Protein AF-W6MJ51-F1 (afdb_monomer_lite)

pLDDT: mean 81.63, std 18.15, range [32.56, 96.81]

Sequence (190 aa):
MSEIKSVLQKWSPERLALFLTLRGVEVPVGITRDALIDLAIEKRDVPIIYVKASKTLFRELTHEQLVLYLEARGYVVLFKGKLVPGFPDAHIDFQEAELLKGAIKDFEKNYSSDSEEINFQLQKILTRKYVLRSKSKDFVQNLTLGAYGTKNIELLLAKFGVDYQPISSQEDLWKVARDSINFFGTGEVY

Structure (mmCIF, N/CA/C/O backbone):
data_AF-W6MJ51-F1
#
_entry.id   AF-W6MJ51-F1
#
loop_
_atom_site.group_PDB
_atom_site.id
_atom_site.type_symbol
_atom_site.label_atom_id
_atom_site.label_alt_id
_atom_site.label_comp_id
_atom_site.label_asym_id
_atom_site.label_entity_id
_atom_site.label_seq_id
_atom_site.pdbx_PDB_ins_code
_atom_site.Cartn_x
_atom_site.Cartn_y
_atom_site.Cartn_z
_atom_site.occupancy
_atom_site.B_iso_or_equiv
_atom_site.auth_seq_id
_atom_site.auth_comp_id
_atom_site.auth_asym_id
_atom_site.auth_atom_id
_atom_site.pdbx_PDB_model_num
ATOM 1 N N . MET A 1 1 ? 4.325 -5.729 24.384 1.00 56.62 1 MET A N 1
ATOM 2 C CA . MET A 1 1 ? 3.720 -4.925 23.297 1.00 56.62 1 MET A CA 1
ATOM 3 C C . MET A 1 1 ? 3.359 -5.893 22.179 1.00 56.62 1 MET A C 1
ATOM 5 O O . MET A 1 1 ? 4.181 -6.758 21.915 1.00 56.62 1 MET A O 1
ATOM 9 N N . SER A 1 2 ? 2.148 -5.853 21.610 1.00 82.62 2 SER A N 1
ATOM 10 C CA . SER A 1 2 ? 1.774 -6.811 20.554 1.00 82.62 2 SER A CA 1
ATOM 11 C C . SER A 1 2 ? 2.605 -6.577 19.288 1.00 82.62 2 SER A C 1
ATOM 13 O O . SER A 1 2 ? 2.962 -5.437 18.984 1.00 82.62 2 SER A O 1
ATOM 15 N N . GLU A 1 3 ? 2.907 -7.644 18.548 1.00 85.94 3 GLU A N 1
ATOM 16 C CA . GLU A 1 3 ? 3.690 -7.578 17.306 1.00 85.94 3 GLU A CA 1
ATOM 17 C C . GLU A 1 3 ? 3.070 -6.596 16.296 1.00 85.94 3 GLU A C 1
ATOM 19 O O . GLU A 1 3 ? 3.765 -5.749 15.742 1.00 85.94 3 GLU A O 1
ATOM 24 N N . ILE A 1 4 ? 1.741 -6.588 16.182 1.00 91.50 4 ILE A N 1
ATOM 25 C CA . ILE A 1 4 ? 0.986 -5.638 15.352 1.00 91.50 4 ILE A CA 1
ATOM 26 C C . ILE A 1 4 ? 1.242 -4.184 15.762 1.00 91.50 4 ILE A C 1
ATOM 28 O O . ILE A 1 4 ? 1.541 -3.343 14.914 1.00 91.50 4 ILE A O 1
ATOM 32 N N . LYS A 1 5 ? 1.171 -3.873 17.066 1.00 91.19 5 LYS A N 1
ATOM 33 C CA . LYS A 1 5 ? 1.432 -2.509 17.550 1.00 91.19 5 LYS A CA 1
ATOM 34 C C . LYS A 1 5 ? 2.860 -2.081 17.211 1.00 91.19 5 LYS A C 1
ATOM 36 O O . LYS A 1 5 ? 3.065 -0.931 16.844 1.00 91.19 5 LYS A O 1
ATOM 41 N N . SER A 1 6 ? 3.822 -3.006 17.240 1.00 89.19 6 SER A N 1
ATOM 42 C CA . SER A 1 6 ? 5.216 -2.727 16.869 1.00 89.19 6 SER A CA 1
ATOM 43 C C . SER A 1 6 ? 5.427 -2.439 15.373 1.00 89.19 6 SER A C 1
ATOM 45 O O . SER A 1 6 ? 6.376 -1.736 15.022 1.00 89.19 6 SER A O 1
ATOM 47 N N . VAL A 1 7 ? 4.580 -2.980 14.489 1.00 90.38 7 VAL A N 1
ATOM 48 C CA . VAL A 1 7 ? 4.598 -2.690 13.044 1.00 90.38 7 VAL A CA 1
ATOM 49 C C . VAL A 1 7 ? 4.005 -1.306 12.806 1.00 90.38 7 VAL A C 1
ATOM 51 O O . VAL A 1 7 ? 4.665 -0.438 12.239 1.00 90.38 7 VAL A O 1
ATOM 54 N N . LEU A 1 8 ? 2.804 -1.064 13.335 1.00 93.69 8 LEU A N 1
ATOM 55 C CA . LEU A 1 8 ? 2.079 0.197 13.160 1.00 93.69 8 LEU A CA 1
ATOM 56 C C . LEU A 1 8 ? 2.797 1.393 13.795 1.00 93.69 8 LEU A C 1
ATOM 58 O O . LEU A 1 8 ? 2.756 2.498 13.264 1.00 93.69 8 LEU A O 1
ATOM 62 N N . GLN A 1 9 ? 3.524 1.174 14.893 1.00 93.12 9 GLN A N 1
ATOM 63 C CA . GLN A 1 9 ? 4.381 2.191 15.502 1.00 93.12 9 GLN A CA 1
ATOM 64 C C . GLN A 1 9 ? 5.529 2.658 14.611 1.00 93.12 9 GLN A C 1
ATOM 66 O O . GLN A 1 9 ? 6.095 3.707 14.906 1.00 93.12 9 GLN A O 1
ATOM 71 N N . LYS A 1 10 ? 5.873 1.938 13.544 1.00 92.25 10 LYS A N 1
ATOM 72 C CA . LYS A 1 10 ? 6.882 2.394 12.584 1.00 92.25 10 LYS A CA 1
ATOM 73 C C . LYS A 1 10 ? 6.272 3.181 11.426 1.00 92.25 10 LYS A C 1
ATOM 75 O O . LYS A 1 10 ? 7.006 3.859 10.725 1.00 92.25 10 LYS A O 1
ATOM 80 N N . TRP A 1 11 ? 4.958 3.099 11.217 1.00 94.81 11 TRP A N 1
ATOM 81 C CA . TRP A 1 11 ? 4.309 3.744 10.080 1.00 94.81 11 TRP A CA 1
ATOM 82 C C . TRP A 1 11 ? 4.105 5.243 10.301 1.00 94.81 11 TRP A C 1
ATOM 84 O O . TRP A 1 11 ? 3.925 5.707 11.438 1.00 94.81 11 TRP A O 1
ATOM 94 N N . SER A 1 12 ? 4.072 5.997 9.202 1.00 94.12 12 SER A N 1
ATOM 95 C CA . SER A 1 12 ? 3.654 7.396 9.238 1.00 94.12 12 SER A CA 1
ATOM 96 C C . SER A 1 12 ? 2.141 7.540 9.466 1.00 94.12 12 SER A C 1
ATOM 98 O O . SER A 1 12 ? 1.366 6.629 9.142 1.00 94.12 12 SER A O 1
ATOM 100 N N . PRO A 1 13 ? 1.687 8.689 10.001 1.00 94.00 13 PRO A N 1
ATOM 101 C CA . PRO A 1 13 ? 0.264 9.001 10.118 1.00 94.00 13 PRO A CA 1
ATOM 102 C C . PRO A 1 13 ? -0.490 8.909 8.786 1.00 94.00 13 PRO A C 1
ATOM 104 O O . PRO A 1 13 ? -1.610 8.407 8.755 1.00 94.00 13 PRO A O 1
ATOM 107 N N . GLU A 1 14 ? 0.126 9.332 7.681 1.00 93.06 14 GLU A N 1
ATOM 108 C CA . GLU A 1 14 ? -0.473 9.295 6.342 1.00 93.06 14 GLU A CA 1
ATOM 109 C C . GLU A 1 14 ? -0.742 7.854 5.904 1.00 93.06 14 GLU A C 1
ATOM 111 O O . GLU A 1 14 ? -1.814 7.548 5.376 1.00 93.06 14 GLU A O 1
ATOM 116 N N . ARG A 1 15 ? 0.194 6.939 6.188 1.00 95.31 15 ARG A N 1
ATOM 117 C CA . ARG A 1 15 ? 0.029 5.525 5.851 1.00 95.31 15 ARG A CA 1
ATOM 118 C C . ARG A 1 15 ? -1.048 4.852 6.695 1.00 95.31 15 ARG A C 1
ATOM 120 O O . ARG A 1 15 ? -1.833 4.065 6.164 1.00 95.31 15 ARG A O 1
ATOM 127 N N . LEU A 1 16 ? -1.112 5.180 7.988 1.00 96.00 16 LEU A N 1
ATOM 128 C CA . LEU A 1 16 ? -2.184 4.731 8.885 1.00 96.00 16 LEU A CA 1
ATOM 129 C C . LEU A 1 16 ? -3.550 5.245 8.409 1.00 96.00 16 LEU A C 1
ATOM 131 O O . LEU A 1 16 ? -4.515 4.485 8.352 1.00 96.00 16 LEU A O 1
ATOM 135 N N . ALA A 1 17 ? -3.627 6.513 8.004 1.00 94.31 17 ALA A N 1
ATOM 136 C CA . ALA A 1 17 ? -4.855 7.098 7.487 1.00 94.31 17 ALA A CA 1
ATOM 137 C C . ALA A 1 17 ? -5.300 6.433 6.177 1.00 94.31 17 ALA A C 1
ATOM 139 O O . ALA A 1 17 ? -6.482 6.124 6.017 1.00 94.31 17 ALA A O 1
ATOM 140 N N . LEU A 1 18 ? -4.366 6.143 5.265 1.00 94.50 18 LEU A N 1
ATOM 141 C CA . LEU A 1 18 ? -4.659 5.406 4.035 1.00 94.50 18 LEU A CA 1
ATOM 142 C C . LEU A 1 18 ? -5.183 3.993 4.332 1.00 94.50 18 LEU A C 1
ATOM 144 O O . LEU A 1 18 ? -6.177 3.574 3.741 1.00 94.50 18 LEU A O 1
ATOM 148 N N . PHE A 1 19 ? -4.546 3.277 5.262 1.00 96.00 19 PHE A N 1
ATOM 149 C CA . PHE A 1 19 ? -4.968 1.941 5.691 1.00 96.00 19 PHE A CA 1
ATOM 150 C C . PHE A 1 19 ? -6.422 1.917 6.183 1.00 96.00 19 PHE A C 1
ATOM 152 O O . PHE A 1 19 ? -7.186 1.028 5.802 1.00 96.00 19 PHE A O 1
ATOM 159 N N . LEU A 1 20 ? -6.797 2.907 6.999 1.00 95.62 20 LEU A N 1
ATOM 160 C CA . LEU A 1 20 ? -8.150 3.088 7.527 1.00 95.62 20 LEU A CA 1
ATOM 161 C C . LEU A 1 20 ? -9.139 3.490 6.426 1.00 95.62 20 LEU A C 1
ATOM 163 O O . LEU A 1 20 ? -10.205 2.888 6.297 1.00 95.62 20 LEU A O 1
ATOM 167 N N . THR A 1 21 ? -8.751 4.437 5.570 1.00 94.06 21 THR A N 1
ATOM 168 C CA . THR A 1 21 ? -9.590 4.931 4.469 1.00 94.06 21 THR A CA 1
ATOM 169 C C . THR A 1 21 ? -9.959 3.813 3.493 1.00 94.06 21 THR A C 1
ATOM 171 O O . THR A 1 21 ? -11.117 3.690 3.101 1.00 94.06 21 THR A O 1
ATOM 174 N N . LEU A 1 22 ? -9.006 2.946 3.132 1.00 95.00 22 LEU A N 1
ATOM 175 C CA . LEU A 1 22 ? -9.254 1.798 2.246 1.00 95.00 22 LEU A CA 1
ATOM 176 C C . LEU A 1 22 ? -10.169 0.730 2.867 1.00 95.00 22 LEU A C 1
ATOM 178 O O . LEU A 1 22 ? -10.711 -0.110 2.152 1.00 95.00 22 LEU A O 1
ATOM 182 N N . ARG A 1 23 ? -10.358 0.773 4.187 1.00 94.81 23 ARG A N 1
ATOM 183 C CA . ARG A 1 23 ? -11.296 -0.067 4.943 1.00 94.81 23 ARG A CA 1
ATOM 184 C C . ARG A 1 23 ? -12.614 0.652 5.243 1.00 94.81 23 ARG A C 1
ATOM 186 O O . ARG A 1 23 ? -13.412 0.164 6.035 1.00 94.81 23 ARG A O 1
ATOM 193 N N . GLY A 1 24 ? -12.847 1.812 4.623 1.00 93.62 24 GLY A N 1
ATOM 194 C CA . GLY A 1 24 ? -14.065 2.602 4.802 1.00 93.62 24 GLY A CA 1
ATOM 195 C C . GLY A 1 24 ? -14.170 3.284 6.166 1.00 93.62 24 GLY A C 1
ATOM 196 O O . GLY A 1 24 ? -15.268 3.634 6.586 1.00 93.62 24 GLY A O 1
ATOM 197 N N . VAL A 1 25 ? -13.051 3.452 6.874 1.00 93.31 25 VAL A N 1
ATOM 198 C CA . VAL A 1 25 ? -13.013 4.110 8.181 1.00 93.31 25 VAL A CA 1
ATOM 199 C C . VAL A 1 25 ? -12.626 5.568 7.983 1.00 93.31 25 VAL A C 1
ATOM 201 O O . VAL A 1 25 ? -11.524 5.873 7.523 1.00 93.31 25 VAL A O 1
ATOM 204 N N . GLU A 1 26 ? -13.532 6.474 8.340 1.00 89.06 26 GLU A N 1
ATOM 205 C CA . GLU A 1 26 ? -13.245 7.905 8.349 1.00 89.06 26 GLU A CA 1
ATOM 206 C C . GLU A 1 26 ? -12.270 8.243 9.478 1.00 89.06 26 GLU A C 1
ATOM 208 O O . GLU A 1 26 ? -12.447 7.838 10.628 1.00 89.06 26 GLU A O 1
ATOM 213 N N . VAL A 1 27 ? -11.223 8.994 9.141 1.00 89.31 27 VAL A N 1
ATOM 214 C CA . VAL A 1 27 ? -10.187 9.409 10.086 1.00 89.31 27 VAL A CA 1
ATOM 215 C C . VAL A 1 27 ? -10.521 10.812 10.600 1.00 89.31 27 VAL A C 1
ATOM 217 O O . VAL A 1 27 ? -10.521 11.752 9.800 1.00 89.31 27 VAL A O 1
ATOM 220 N N . PRO A 1 28 ? -10.792 10.996 11.907 1.00 88.19 28 PRO A N 1
ATOM 221 C CA . PRO A 1 28 ? -11.109 12.310 12.456 1.00 88.19 28 PRO A CA 1
ATOM 222 C C . PRO A 1 28 ? -9.964 13.309 12.264 1.00 88.19 28 PRO A C 1
ATOM 224 O O . PRO A 1 28 ? -8.793 12.987 12.471 1.00 88.19 28 PRO A O 1
ATOM 227 N N . VAL A 1 29 ? -10.298 14.554 11.923 1.00 85.31 29 VAL A N 1
ATOM 228 C CA . VAL A 1 29 ? -9.307 15.633 11.809 1.00 85.31 29 VAL A CA 1
ATOM 229 C C . VAL A 1 29 ? -8.685 15.906 13.182 1.00 85.31 29 VAL A C 1
ATOM 231 O O . VAL A 1 29 ? -9.398 16.074 14.167 1.00 85.31 29 VAL A O 1
ATOM 234 N N . GLY A 1 30 ? -7.353 15.966 13.250 1.00 87.06 30 GLY A N 1
ATOM 235 C CA . GLY A 1 30 ? -6.624 16.248 14.494 1.00 87.06 30 GLY A CA 1
ATOM 236 C C . GLY A 1 30 ? -6.483 15.057 15.449 1.00 87.06 30 GLY A C 1
ATOM 237 O O . GLY A 1 30 ? -6.037 15.246 16.580 1.00 87.06 30 GLY A O 1
ATOM 238 N N . ILE A 1 31 ? -6.837 13.841 15.017 1.00 92.12 31 ILE A N 1
ATOM 239 C CA . ILE A 1 31 ? -6.583 12.616 15.783 1.00 92.12 31 ILE A CA 1
ATOM 240 C C . ILE A 1 31 ? -5.087 12.458 16.093 1.00 92.12 31 ILE A C 1
ATOM 242 O O . ILE A 1 31 ? -4.220 12.735 15.260 1.00 92.12 31 ILE A O 1
ATOM 246 N N . THR A 1 32 ? -4.771 12.009 17.308 1.00 94.00 32 THR A N 1
ATOM 247 C CA . THR A 1 32 ? -3.382 11.759 17.700 1.00 94.00 32 THR A CA 1
ATOM 248 C C . THR A 1 32 ? -2.840 10.514 17.005 1.00 94.00 32 THR A C 1
ATOM 250 O O . THR A 1 32 ? -3.577 9.595 16.645 1.00 94.00 32 THR A O 1
ATOM 253 N N . ARG A 1 33 ? -1.517 10.447 16.854 1.00 93.12 33 ARG A N 1
ATOM 254 C CA . ARG A 1 33 ? -0.862 9.288 16.245 1.00 93.12 33 ARG A CA 1
ATOM 255 C C . ARG A 1 33 ? -1.135 7.983 16.999 1.00 93.12 33 ARG A C 1
ATOM 257 O O . ARG A 1 33 ? -1.366 6.958 16.368 1.00 93.12 33 ARG A O 1
ATOM 264 N N . ASP A 1 34 ? -1.131 8.012 18.328 1.00 94.19 34 ASP A N 1
ATOM 265 C CA . ASP A 1 34 ? -1.414 6.811 19.121 1.00 94.19 34 ASP A CA 1
ATOM 266 C C . ASP A 1 34 ? -2.866 6.350 18.948 1.00 94.19 34 ASP A C 1
ATOM 268 O O . ASP A 1 34 ? -3.109 5.156 18.790 1.00 94.19 34 ASP A O 1
ATOM 272 N N . ALA A 1 35 ? -3.815 7.289 18.854 1.00 94.62 35 ALA A N 1
ATOM 273 C CA . ALA A 1 35 ? -5.207 6.967 18.557 1.00 94.62 35 ALA A CA 1
ATOM 274 C C . ALA A 1 35 ? -5.389 6.407 17.132 1.00 94.62 35 ALA A C 1
ATOM 276 O O . ALA A 1 35 ? -6.196 5.502 16.942 1.00 94.62 35 ALA A O 1
ATOM 277 N N . LEU A 1 36 ? -4.611 6.872 16.141 1.00 95.88 36 LEU A N 1
ATOM 278 C CA . LEU A 1 36 ? -4.577 6.258 14.803 1.00 95.88 36 LEU A CA 1
ATOM 279 C C . LEU A 1 36 ? -4.107 4.804 14.851 1.00 95.88 36 LEU A C 1
ATOM 281 O O . LEU A 1 36 ? -4.676 3.955 14.169 1.00 95.88 36 LEU A O 1
ATOM 285 N N . ILE A 1 37 ? -3.069 4.518 15.639 1.00 96.06 37 ILE A N 1
ATOM 286 C CA . ILE A 1 37 ? -2.543 3.158 15.793 1.00 96.06 37 ILE A CA 1
ATOM 287 C C . ILE A 1 37 ? -3.587 2.262 16.450 1.00 96.06 37 ILE A C 1
ATOM 289 O O . ILE A 1 37 ? -3.852 1.176 15.942 1.00 96.06 37 ILE A O 1
ATOM 293 N N . ASP A 1 38 ? -4.187 2.704 17.553 1.00 95.69 38 ASP A N 1
ATOM 294 C CA . ASP A 1 38 ? -5.178 1.901 18.267 1.00 95.69 38 ASP A CA 1
ATOM 295 C C . ASP A 1 38 ? -6.426 1.655 17.393 1.00 95.69 38 ASP A C 1
ATOM 297 O O . ASP A 1 38 ? -6.916 0.526 17.332 1.00 95.69 38 ASP A O 1
ATOM 301 N N . LEU A 1 39 ? -6.857 2.650 16.608 1.00 95.81 39 LEU A N 1
ATOM 302 C CA . LEU A 1 39 ? -7.931 2.487 15.623 1.00 95.81 39 LEU A CA 1
ATOM 303 C C . LEU A 1 39 ? -7.544 1.524 14.487 1.00 95.81 39 LEU A C 1
ATOM 305 O O . LEU A 1 39 ? -8.350 0.689 14.082 1.00 95.81 39 LEU A O 1
ATOM 309 N N . ALA A 1 40 ? -6.310 1.587 13.980 1.00 95.88 40 ALA A N 1
ATOM 310 C CA . ALA A 1 40 ? -5.822 0.650 12.967 1.00 95.88 40 ALA A CA 1
ATOM 311 C C . ALA A 1 40 ? -5.749 -0.794 13.495 1.00 95.88 40 ALA A C 1
ATOM 313 O O . ALA A 1 40 ? -6.037 -1.727 12.747 1.00 95.88 40 ALA A O 1
ATOM 314 N N . ILE A 1 41 ? -5.427 -0.986 14.780 1.00 95.81 41 ILE A N 1
ATOM 315 C CA . ILE A 1 41 ? -5.485 -2.298 15.442 1.00 95.81 41 ILE A CA 1
ATOM 316 C C . ILE A 1 41 ? -6.930 -2.795 15.512 1.00 95.81 41 ILE A C 1
ATOM 318 O O . ILE A 1 41 ? -7.187 -3.941 15.149 1.00 95.81 41 ILE A O 1
ATOM 322 N N . GLU A 1 42 ? -7.864 -1.947 15.951 1.00 95.38 42 GLU A N 1
ATOM 323 C CA . GLU A 1 42 ? -9.290 -2.286 16.052 1.00 95.38 42 GLU A CA 1
ATOM 324 C C . GLU A 1 42 ? -9.878 -2.681 14.690 1.00 95.38 42 GLU A C 1
ATOM 326 O O . GLU A 1 42 ? -10.675 -3.612 14.590 1.00 95.38 42 GLU A O 1
ATOM 331 N N . LYS A 1 43 ? -9.475 -1.984 13.623 1.00 95.50 43 LYS A N 1
ATOM 332 C CA . LYS A 1 43 ? -10.031 -2.148 12.273 1.00 95.50 43 LYS A CA 1
ATOM 333 C C . LYS A 1 43 ? -9.226 -3.087 11.381 1.00 95.50 43 LYS A C 1
ATOM 335 O O . LYS A 1 43 ? -9.530 -3.188 10.195 1.00 95.50 43 LYS A O 1
ATOM 340 N N . ARG A 1 44 ? -8.227 -3.796 11.915 1.00 94.31 44 ARG A N 1
ATOM 341 C CA . ARG A 1 44 ? -7.339 -4.651 11.110 1.00 94.31 44 ARG A CA 1
ATOM 342 C C . ARG A 1 44 ? -8.086 -5.745 10.335 1.00 94.31 44 ARG A C 1
ATOM 344 O O . ARG A 1 44 ? -7.731 -6.012 9.193 1.00 94.31 44 ARG A O 1
ATOM 351 N N . ASP A 1 45 ? -9.136 -6.305 10.942 1.00 93.81 45 ASP A N 1
ATOM 352 C CA . ASP A 1 45 ? -9.916 -7.426 10.401 1.00 93.81 45 ASP A CA 1
ATOM 353 C C . ASP A 1 45 ? -10.985 -6.952 9.394 1.00 93.81 45 ASP A C 1
ATOM 355 O O . ASP A 1 45 ? -11.661 -7.764 8.764 1.00 93.81 45 ASP A O 1
ATOM 359 N N . VAL A 1 46 ? -11.147 -5.632 9.219 1.00 94.44 46 VAL A N 1
ATOM 360 C CA . VAL A 1 46 ? -12.010 -5.067 8.176 1.00 94.44 46 VAL A CA 1
ATOM 361 C C . VAL A 1 46 ? -11.299 -5.228 6.826 1.00 94.44 46 VAL A C 1
ATOM 363 O O . VAL A 1 46 ? -10.187 -4.722 6.667 1.00 94.44 46 VAL A O 1
ATOM 366 N N . PRO A 1 47 ? -11.891 -5.916 5.835 1.00 93.50 47 PRO A N 1
ATOM 367 C CA . PRO A 1 47 ? -11.248 -6.115 4.542 1.00 93.50 47 PRO A CA 1
ATOM 368 C C . PRO A 1 47 ? -11.301 -4.857 3.664 1.00 93.50 47 PRO A C 1
ATOM 370 O O . PRO A 1 47 ? -12.200 -4.023 3.778 1.00 93.50 47 PRO A O 1
ATOM 373 N N . ILE A 1 48 ? -10.367 -4.757 2.714 1.00 94.19 48 ILE A N 1
ATOM 374 C CA . ILE A 1 48 ? -10.425 -3.760 1.635 1.00 94.19 48 ILE A CA 1
ATOM 375 C C . ILE A 1 48 ? -11.462 -4.237 0.605 1.00 94.19 48 ILE A C 1
ATOM 377 O O . ILE A 1 48 ? -11.174 -5.063 -0.265 1.00 94.19 48 ILE A O 1
ATOM 381 N N . ILE A 1 49 ? -12.694 -3.742 0.733 1.00 86.19 49 ILE A N 1
ATOM 382 C CA . ILE A 1 49 ? -13.832 -4.158 -0.107 1.00 86.19 49 ILE A CA 1
ATOM 383 C C . ILE A 1 49 ? -13.993 -3.332 -1.382 1.00 86.19 49 ILE A C 1
ATOM 385 O O . ILE A 1 49 ? -14.577 -3.819 -2.346 1.00 86.19 49 ILE A O 1
ATOM 389 N N . TYR A 1 50 ? -13.494 -2.096 -1.391 1.00 86.75 50 TYR A N 1
ATOM 390 C CA . TYR A 1 50 ? -13.601 -1.199 -2.532 1.00 86.75 50 TYR A CA 1
ATOM 391 C C . TYR A 1 50 ? -12.424 -0.231 -2.562 1.00 86.75 50 TYR A C 1
ATOM 393 O O . TYR A 1 50 ? -12.038 0.336 -1.541 1.00 86.75 50 TYR A O 1
ATOM 401 N N . VAL A 1 51 ? -11.876 -0.019 -3.755 1.00 94.12 51 VAL A N 1
ATOM 402 C CA . VAL A 1 51 ? -10.754 0.887 -3.983 1.00 94.12 51 VAL A CA 1
ATOM 403 C C . VAL A 1 51 ? -11.129 1.842 -5.097 1.00 94.12 51 VAL A C 1
ATOM 405 O O . VAL A 1 51 ? -11.363 1.421 -6.222 1.00 94.12 51 VAL A O 1
ATOM 408 N N . LYS A 1 52 ? -11.157 3.141 -4.796 1.00 93.94 52 LYS A N 1
ATOM 409 C CA . LYS A 1 52 ? -11.329 4.178 -5.813 1.00 93.94 52 LYS A CA 1
ATOM 410 C C . LYS A 1 52 ? -9.964 4.634 -6.309 1.00 93.94 52 LYS A C 1
ATOM 412 O O . LYS A 1 52 ? -9.209 5.269 -5.568 1.00 93.94 52 LYS A O 1
ATOM 417 N N . ALA A 1 53 ? -9.661 4.340 -7.565 1.00 94.50 53 ALA A N 1
ATOM 418 C CA . ALA A 1 53 ? -8.422 4.758 -8.189 1.00 94.50 53 ALA A CA 1
ATOM 419 C C . ALA A 1 53 ? -8.308 6.287 -8.220 1.00 94.50 53 ALA A C 1
ATOM 421 O O . ALA A 1 53 ? -9.257 7.022 -8.503 1.00 94.50 53 ALA A O 1
ATOM 422 N N . SER A 1 54 ? -7.116 6.778 -7.905 1.00 94.75 54 SER A N 1
ATOM 423 C CA . SER A 1 54 ? -6.786 8.197 -7.948 1.00 94.75 54 SER A CA 1
ATOM 424 C C . SER A 1 54 ? -5.284 8.365 -8.114 1.00 94.75 54 SER A C 1
ATOM 426 O O . SER A 1 54 ? -4.509 7.509 -7.691 1.00 94.75 54 SER A O 1
ATOM 428 N N . LYS A 1 55 ? -4.848 9.503 -8.665 1.00 95.00 55 LYS A N 1
ATOM 429 C CA . LYS A 1 55 ? -3.413 9.831 -8.761 1.00 95.00 55 LYS A CA 1
ATOM 430 C C . LYS A 1 55 ? -2.717 9.778 -7.402 1.00 95.00 55 LYS A C 1
ATOM 432 O O . LYS A 1 55 ? -1.563 9.373 -7.330 1.00 95.00 55 LYS A O 1
ATOM 437 N N . THR A 1 56 ? -3.417 10.188 -6.345 1.00 94.31 56 THR A N 1
ATOM 438 C CA . THR A 1 56 ? -2.917 10.106 -4.972 1.00 94.31 56 THR A CA 1
ATOM 439 C C . THR A 1 56 ? -2.657 8.656 -4.592 1.00 94.31 56 THR A C 1
ATOM 441 O O . THR A 1 56 ? -1.543 8.343 -4.204 1.00 94.31 56 THR A O 1
ATOM 444 N N . LEU A 1 57 ? -3.619 7.755 -4.812 1.00 95.38 57 LEU A N 1
ATOM 445 C CA . LEU A 1 57 ? -3.426 6.334 -4.523 1.00 95.38 57 LEU A CA 1
ATOM 446 C C . LEU A 1 57 ? -2.242 5.741 -5.300 1.00 95.38 57 LEU A C 1
ATOM 448 O O . LEU A 1 57 ? -1.449 5.020 -4.711 1.00 95.38 57 LEU A O 1
ATOM 452 N N . PHE A 1 58 ? -2.066 6.087 -6.581 1.00 95.69 58 PHE A N 1
ATOM 453 C CA . PHE A 1 58 ? -0.913 5.618 -7.363 1.00 95.69 58 PHE A CA 1
ATOM 454 C C . PHE A 1 58 ? 0.435 6.045 -6.771 1.00 95.69 58 PHE A C 1
ATOM 456 O O . PHE A 1 58 ? 1.386 5.272 -6.823 1.00 95.69 58 PHE A O 1
ATOM 463 N N . ARG A 1 59 ? 0.531 7.241 -6.177 1.00 95.06 59 ARG A N 1
ATOM 464 C CA . ARG A 1 59 ? 1.759 7.701 -5.497 1.00 95.06 59 ARG A CA 1
ATOM 465 C C . ARG A 1 59 ? 2.059 6.908 -4.223 1.00 95.06 59 ARG A C 1
ATOM 467 O O . ARG A 1 59 ? 3.230 6.769 -3.866 1.00 95.06 59 ARG A O 1
ATOM 474 N N . GLU A 1 60 ? 1.018 6.372 -3.595 1.00 94.69 60 GLU A N 1
ATOM 475 C CA . GLU A 1 60 ? 1.084 5.549 -2.385 1.00 94.69 60 GLU A CA 1
ATOM 476 C C . GLU A 1 60 ? 1.345 4.061 -2.665 1.00 94.69 60 GLU A C 1
ATOM 478 O O . GLU A 1 60 ? 1.615 3.297 -1.732 1.00 94.69 60 GLU A O 1
ATOM 483 N N . LEU A 1 61 ? 1.267 3.625 -3.925 1.00 93.50 61 LEU A N 1
ATOM 484 C CA . LEU A 1 61 ? 1.600 2.253 -4.294 1.00 93.50 61 LEU A CA 1
ATOM 485 C C . LEU A 1 61 ? 3.102 2.003 -4.126 1.00 93.50 61 LEU A C 1
ATOM 487 O O . LEU A 1 61 ? 3.934 2.863 -4.425 1.00 93.50 61 LEU A O 1
ATOM 491 N N . THR A 1 62 ? 3.447 0.806 -3.657 1.00 90.56 62 THR A N 1
ATOM 492 C CA . THR A 1 62 ? 4.839 0.344 -3.638 1.00 90.56 62 THR A CA 1
ATOM 493 C C . THR A 1 62 ? 5.312 0.007 -5.051 1.00 90.56 62 THR A C 1
ATOM 495 O O . THR A 1 62 ? 4.504 -0.182 -5.966 1.00 90.56 62 THR A O 1
ATOM 498 N N . HIS A 1 63 ? 6.627 -0.122 -5.229 1.00 87.00 63 HIS A N 1
ATOM 499 C CA . HIS A 1 63 ? 7.233 -0.557 -6.488 1.00 87.00 63 HIS A CA 1
ATOM 500 C C . HIS A 1 63 ? 6.546 -1.812 -7.061 1.00 87.00 63 HIS A C 1
ATOM 502 O O . HIS A 1 63 ? 6.180 -1.860 -8.232 1.00 87.00 63 HIS A O 1
ATOM 508 N N . GLU A 1 64 ? 6.287 -2.805 -6.216 1.00 83.44 64 GLU A N 1
ATOM 509 C CA . GLU A 1 64 ? 5.652 -4.076 -6.582 1.00 83.44 64 GLU A CA 1
ATOM 510 C C . GLU A 1 64 ? 4.224 -3.877 -7.061 1.00 83.44 64 GLU A C 1
ATOM 512 O O . GLU A 1 64 ? 3.789 -4.491 -8.030 1.00 83.44 64 GLU A O 1
ATOM 517 N N . GLN A 1 65 ? 3.486 -3.024 -6.360 1.00 92.31 65 GLN A N 1
ATOM 518 C CA . GLN A 1 65 ? 2.098 -2.733 -6.671 1.00 92.31 65 GLN A CA 1
ATOM 519 C C . GLN A 1 65 ? 1.991 -1.998 -8.011 1.00 92.31 65 GLN A C 1
ATOM 521 O O . GLN A 1 65 ? 1.087 -2.290 -8.791 1.00 92.31 65 GLN A O 1
ATOM 526 N N . LEU A 1 66 ? 2.945 -1.112 -8.315 1.00 91.19 66 LEU A N 1
ATOM 527 C CA . LEU A 1 66 ? 3.051 -0.442 -9.613 1.00 91.19 66 LEU A CA 1
ATOM 528 C C . LEU A 1 66 ? 3.385 -1.421 -10.744 1.00 91.19 66 LEU A C 1
ATOM 530 O O . LEU A 1 66 ? 2.766 -1.352 -11.806 1.00 91.19 66 LEU A O 1
ATOM 534 N N . VAL A 1 67 ? 4.320 -2.350 -10.521 1.00 86.38 67 VAL A N 1
ATOM 535 C CA . VAL A 1 67 ? 4.638 -3.407 -11.497 1.00 86.38 67 VAL A CA 1
ATOM 536 C C . VAL A 1 67 ? 3.408 -4.271 -11.764 1.00 86.38 67 VAL A C 1
ATOM 538 O O . VAL A 1 67 ? 3.007 -4.403 -12.916 1.00 86.38 67 VAL A O 1
ATOM 541 N N . LEU A 1 68 ? 2.761 -4.787 -10.713 1.00 88.44 68 LEU A N 1
ATOM 542 C CA . LEU A 1 68 ? 1.566 -5.626 -10.843 1.00 88.44 68 LEU A CA 1
ATOM 543 C C . LEU A 1 68 ? 0.420 -4.899 -11.553 1.00 88.44 68 LEU A C 1
ATOM 545 O O . LEU A 1 68 ? -0.296 -5.513 -12.340 1.00 88.44 68 LEU A O 1
ATOM 549 N N . TYR A 1 69 ? 0.250 -3.600 -11.294 1.00 93.25 69 TYR A N 1
ATOM 550 C CA . TYR A 1 69 ? -0.733 -2.779 -11.992 1.00 93.25 69 TYR A CA 1
ATOM 551 C C . TYR A 1 69 ? -0.444 -2.725 -13.494 1.00 93.25 69 TYR A C 1
ATOM 553 O O . TYR A 1 69 ? -1.313 -3.035 -14.305 1.00 93.25 69 TYR A O 1
ATOM 561 N N . LEU A 1 70 ? 0.784 -2.368 -13.872 1.00 89.00 70 LEU A N 1
ATOM 562 C CA . LEU A 1 70 ? 1.178 -2.249 -15.275 1.00 89.00 70 LEU A CA 1
ATOM 563 C C . LEU A 1 70 ? 1.103 -3.599 -16.005 1.00 89.00 70 LEU A C 1
ATOM 565 O O . LEU A 1 70 ? 0.600 -3.658 -17.126 1.00 89.00 70 LEU A O 1
ATOM 569 N N . GLU A 1 71 ? 1.520 -4.689 -15.363 1.00 85.19 71 GLU A N 1
ATOM 570 C CA . GLU A 1 71 ? 1.391 -6.046 -15.906 1.00 85.19 71 GLU A CA 1
ATOM 571 C C . GLU A 1 71 ? -0.077 -6.440 -16.125 1.00 85.19 71 GLU A C 1
ATOM 573 O O . GLU A 1 71 ? -0.419 -6.961 -17.187 1.00 85.19 71 GLU A O 1
ATOM 578 N N . ALA A 1 72 ? -0.968 -6.139 -15.172 1.00 87.38 72 ALA A N 1
ATOM 579 C CA . ALA A 1 72 ? -2.406 -6.386 -15.315 1.00 87.38 72 ALA A CA 1
ATOM 580 C C . ALA A 1 72 ? -3.031 -5.580 -16.469 1.00 87.38 72 ALA A C 1
ATOM 582 O O . ALA A 1 72 ? -4.002 -6.021 -17.081 1.00 87.38 72 ALA A O 1
ATOM 583 N N . ARG A 1 73 ? -2.445 -4.425 -16.805 1.00 89.31 73 ARG A N 1
ATOM 584 C CA . ARG A 1 73 ? -2.818 -3.590 -17.959 1.00 89.31 73 ARG A CA 1
ATOM 585 C C . ARG A 1 73 ? -2.147 -4.031 -19.271 1.00 89.31 73 ARG A C 1
ATOM 587 O O . ARG A 1 73 ? -2.324 -3.380 -20.297 1.00 89.31 73 ARG A O 1
ATOM 594 N N . GLY A 1 74 ? -1.391 -5.131 -19.260 1.00 81.31 74 GLY A N 1
ATOM 595 C CA . GLY A 1 74 ? -0.740 -5.705 -20.440 1.00 81.31 74 GLY A CA 1
ATOM 596 C C . GLY A 1 74 ? 0.588 -5.046 -20.821 1.00 81.31 74 GLY A C 1
ATOM 597 O O . GLY A 1 74 ? 1.116 -5.317 -21.901 1.00 81.31 74 GLY A O 1
ATOM 598 N N . TYR A 1 75 ? 1.152 -4.191 -19.964 1.00 80.94 75 TYR A N 1
ATOM 599 C CA . TYR A 1 75 ? 2.479 -3.627 -20.193 1.00 80.94 75 TYR A CA 1
ATOM 600 C C . TYR A 1 75 ? 3.559 -4.658 -19.878 1.00 80.94 75 TYR A C 1
ATOM 602 O O . TYR A 1 75 ? 3.540 -5.321 -18.843 1.00 80.94 75 TYR A O 1
ATOM 610 N N . VAL A 1 76 ? 4.563 -4.735 -20.750 1.00 73.31 76 VAL A N 1
ATOM 611 C CA . VAL A 1 76 ? 5.787 -5.485 -20.466 1.00 73.31 76 VAL A CA 1
ATOM 612 C C . VAL A 1 76 ? 6.741 -4.566 -19.713 1.00 73.31 76 VAL A C 1
ATOM 614 O O . VAL A 1 76 ? 7.327 -3.650 -20.293 1.00 73.31 76 VAL A O 1
ATOM 617 N N . VAL A 1 77 ? 6.914 -4.815 -18.418 1.00 68.12 77 VAL A N 1
ATOM 618 C CA . VAL A 1 77 ? 7.889 -4.092 -17.598 1.00 68.12 77 VAL A CA 1
ATOM 619 C C . VAL A 1 77 ? 9.277 -4.685 -17.853 1.00 68.12 77 VAL A C 1
ATOM 621 O O . VAL A 1 77 ? 9.663 -5.712 -17.296 1.00 68.12 77 VAL A O 1
ATOM 624 N N . LEU A 1 78 ? 10.033 -4.057 -18.758 1.00 61.66 78 LEU A N 1
ATOM 625 C CA . LEU A 1 78 ? 1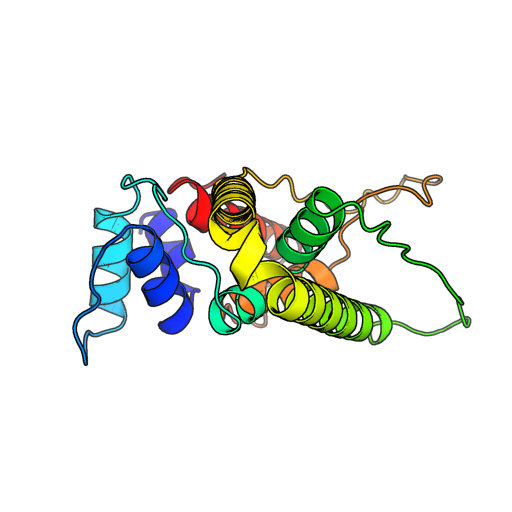1.409 -4.447 -19.057 1.00 61.66 78 LEU A CA 1
ATOM 626 C C . LEU A 1 78 ? 12.378 -3.744 -18.105 1.00 61.66 78 LEU A C 1
ATOM 628 O O . LEU A 1 78 ? 12.524 -2.528 -18.140 1.00 61.66 78 LEU A O 1
ATOM 632 N N . PHE A 1 79 ? 13.152 -4.518 -17.351 1.00 56.78 79 PHE A N 1
ATOM 633 C CA . PHE A 1 79 ? 14.246 -4.002 -16.516 1.00 56.78 79 PHE A CA 1
ATOM 634 C C . PHE A 1 79 ? 15.511 -3.602 -17.324 1.00 56.78 79 PHE A C 1
ATOM 636 O O . PHE A 1 79 ? 16.584 -3.424 -16.750 1.00 56.78 79 PHE A O 1
ATOM 643 N N . LYS A 1 80 ? 15.435 -3.502 -18.663 1.00 46.09 80 LYS A N 1
ATOM 644 C CA . LYS A 1 80 ? 16.583 -3.277 -19.574 1.00 46.09 80 LYS A CA 1
ATOM 645 C C . LYS A 1 80 ? 16.630 -1.820 -20.077 1.00 46.09 80 LYS A C 1
ATOM 647 O O . LYS A 1 80 ? 15.591 -1.268 -20.396 1.00 46.09 80 LYS A O 1
ATOM 652 N N . GLY A 1 81 ? 17.784 -1.170 -20.266 1.00 33.16 81 GLY A N 1
ATOM 653 C CA . GLY A 1 81 ? 19.151 -1.681 -20.211 1.00 33.16 81 GLY A CA 1
ATOM 654 C C . GLY A 1 81 ? 20.239 -0.604 -20.355 1.00 33.16 81 GLY A C 1
ATOM 655 O O . GLY A 1 81 ? 20.190 0.237 -21.245 1.00 33.16 81 GLY A O 1
ATOM 656 N N . LYS A 1 82 ? 21.244 -0.692 -19.480 1.00 32.56 82 LYS A N 1
ATOM 657 C CA . LYS A 1 82 ? 22.699 -0.706 -19.734 1.00 32.56 82 LYS A CA 1
ATOM 658 C C . LYS A 1 82 ? 23.371 -0.854 -18.369 1.00 32.56 82 LYS A C 1
ATOM 660 O O . LYS A 1 82 ? 23.196 -0.004 -17.508 1.00 32.56 82 LYS A O 1
ATOM 665 N N . LEU A 1 83 ? 24.138 -1.924 -18.176 1.00 33.16 83 LEU A N 1
ATOM 666 C CA . LEU A 1 83 ? 25.113 -1.978 -17.092 1.00 33.16 83 LEU A CA 1
ATOM 667 C C . LEU A 1 83 ? 26.314 -1.138 -17.535 1.00 33.16 83 LEU A C 1
ATOM 669 O O . LEU A 1 83 ? 27.019 -1.515 -18.470 1.00 33.16 83 LEU A O 1
ATOM 673 N N . VAL A 1 84 ? 26.522 0.007 -16.890 1.00 37.03 84 VAL A N 1
ATOM 674 C CA . VAL A 1 84 ? 27.843 0.637 -16.825 1.00 37.03 84 VAL A CA 1
ATOM 675 C C . VAL A 1 84 ? 28.547 0.008 -15.618 1.00 37.03 84 VAL A C 1
ATOM 677 O O . VAL A 1 84 ? 27.944 -0.039 -14.543 1.00 37.03 84 VAL A O 1
ATOM 680 N N . PRO A 1 85 ? 29.775 -0.519 -15.752 1.00 34.47 85 PRO A N 1
ATOM 681 C CA . PRO A 1 85 ? 30.519 -1.027 -14.603 1.00 34.47 85 PRO A CA 1
ATOM 682 C C . PRO A 1 85 ? 30.667 0.080 -13.540 1.00 34.47 85 PRO A C 1
ATOM 684 O O . PRO A 1 85 ? 31.231 1.128 -13.842 1.00 34.47 85 PRO A O 1
ATOM 687 N N . GLY A 1 86 ? 30.145 -0.134 -12.322 1.00 41.91 86 GLY A N 1
ATOM 688 C CA . GLY A 1 86 ? 30.351 0.765 -11.172 1.00 41.91 86 GLY A CA 1
ATOM 689 C C . GLY A 1 86 ? 29.172 1.623 -10.669 1.00 41.91 86 GLY A C 1
ATOM 690 O O . GLY A 1 86 ? 29.430 2.552 -9.914 1.00 41.91 86 GLY A O 1
ATOM 691 N N . PHE A 1 87 ? 27.905 1.360 -11.016 1.00 41.69 87 PHE A N 1
ATOM 692 C CA . PHE A 1 87 ? 26.768 2.167 -10.517 1.00 41.69 87 PHE A CA 1
ATOM 693 C C . PHE A 1 87 ? 25.962 1.468 -9.398 1.00 41.69 87 PHE A C 1
ATOM 695 O O . PHE A 1 87 ? 25.333 0.452 -9.701 1.00 41.69 87 PHE A O 1
ATOM 702 N N . PRO A 1 88 ? 25.944 1.978 -8.139 1.00 49.78 88 PRO A N 1
ATOM 703 C CA . PRO A 1 88 ? 25.452 1.202 -6.991 1.00 49.78 88 PRO A CA 1
ATOM 704 C C . PRO A 1 88 ? 23.948 1.326 -6.673 1.00 49.78 88 PRO A C 1
ATOM 706 O O . PRO A 1 88 ? 23.341 0.297 -6.430 1.00 49.78 88 PRO A O 1
ATOM 709 N N . ASP A 1 89 ? 23.302 2.502 -6.732 1.00 46.38 89 ASP A N 1
ATOM 710 C CA . ASP A 1 89 ? 21.930 2.642 -6.171 1.00 46.38 89 ASP A CA 1
ATOM 711 C C . ASP A 1 89 ? 20.948 3.497 -7.001 1.00 46.38 89 ASP A C 1
ATOM 713 O O . ASP A 1 89 ? 19.737 3.282 -6.961 1.00 46.38 89 ASP A O 1
ATOM 717 N N . ALA A 1 90 ? 21.444 4.419 -7.835 1.00 42.69 90 ALA A N 1
ATOM 718 C CA . ALA A 1 90 ? 20.612 5.387 -8.568 1.00 42.69 90 ALA A CA 1
ATOM 719 C C . ALA A 1 90 ? 19.682 4.771 -9.638 1.00 42.69 90 ALA A C 1
ATOM 721 O O . ALA A 1 90 ? 18.746 5.419 -10.106 1.00 42.69 90 ALA A O 1
ATOM 722 N N . HIS A 1 91 ? 19.924 3.523 -10.050 1.00 52.59 91 HIS A N 1
ATOM 723 C CA . HIS A 1 91 ? 19.102 2.855 -11.061 1.00 52.59 91 HIS A CA 1
ATOM 724 C C . HIS A 1 91 ? 17.734 2.402 -10.544 1.00 52.59 91 HIS A C 1
ATOM 726 O O . HIS A 1 91 ? 16.817 2.261 -11.350 1.00 52.59 91 HIS A O 1
ATOM 732 N N . ILE A 1 92 ? 17.588 2.177 -9.239 1.00 55.75 92 ILE A N 1
ATOM 733 C CA . ILE A 1 92 ? 16.353 1.646 -8.651 1.00 55.75 92 ILE A CA 1
ATOM 734 C C . ILE A 1 92 ? 15.334 2.774 -8.458 1.00 55.75 92 ILE A C 1
ATOM 736 O O . ILE A 1 92 ? 14.202 2.665 -8.926 1.00 55.75 92 ILE A O 1
ATOM 740 N N . ASP A 1 93 ? 15.763 3.896 -7.879 1.00 55.62 93 ASP A N 1
ATOM 741 C CA . ASP A 1 93 ? 14.914 5.078 -7.678 1.00 55.62 93 ASP A CA 1
ATOM 742 C C . ASP A 1 93 ? 14.395 5.623 -9.024 1.00 55.62 93 ASP A C 1
ATOM 744 O O . ASP A 1 93 ? 13.224 5.981 -9.171 1.00 55.62 93 ASP A O 1
ATOM 748 N N . PHE A 1 94 ? 15.248 5.606 -10.057 1.00 56.03 94 PHE A N 1
ATOM 749 C CA . PHE A 1 94 ? 14.859 5.968 -11.422 1.00 56.03 94 PHE A CA 1
ATOM 750 C C . PHE A 1 94 ? 13.777 5.038 -11.996 1.00 56.03 94 PHE A C 1
ATOM 752 O O . PHE A 1 94 ? 12.861 5.497 -12.680 1.00 56.03 94 PHE A O 1
ATOM 759 N N . GLN A 1 95 ? 13.853 3.734 -11.710 1.00 74.88 95 GLN A N 1
ATOM 760 C CA . GLN A 1 95 ? 12.846 2.774 -12.165 1.00 74.88 95 GLN A CA 1
ATOM 761 C C . GLN A 1 95 ? 11.496 3.004 -11.489 1.00 74.88 95 GLN A C 1
ATOM 763 O O . GLN A 1 95 ? 10.481 2.993 -12.179 1.00 74.88 95 GLN A O 1
ATOM 768 N N . GLU A 1 96 ? 11.456 3.247 -10.177 1.00 79.31 96 GLU A N 1
ATOM 769 C CA . GLU A 1 96 ? 10.192 3.531 -9.486 1.00 79.31 96 GLU A CA 1
ATOM 770 C C . GLU A 1 96 ? 9.514 4.795 -10.035 1.00 79.31 96 GLU A C 1
ATOM 772 O O . GLU A 1 96 ? 8.308 4.789 -10.291 1.00 79.31 96 GLU A O 1
ATOM 777 N N . ALA A 1 97 ? 10.284 5.857 -10.292 1.00 83.94 97 ALA A N 1
ATOM 778 C CA . ALA A 1 97 ? 9.757 7.090 -10.870 1.00 83.94 97 ALA A CA 1
ATOM 779 C C . ALA A 1 97 ? 9.132 6.867 -12.261 1.00 83.94 97 ALA A C 1
ATOM 781 O O . ALA A 1 97 ? 8.037 7.369 -12.537 1.00 83.94 97 ALA A O 1
ATOM 782 N N . GLU A 1 98 ? 9.783 6.089 -13.131 1.00 83.94 98 GLU A N 1
ATOM 783 C CA . GLU A 1 98 ? 9.238 5.767 -14.456 1.00 83.94 98 GLU A CA 1
ATOM 784 C C . GLU A 1 98 ? 8.044 4.800 -14.380 1.00 83.94 98 GLU A C 1
ATOM 786 O O . GLU A 1 98 ? 7.089 4.969 -15.142 1.00 83.94 98 GLU A O 1
ATOM 791 N N . LEU A 1 99 ? 8.027 3.856 -13.430 1.00 87.62 99 LEU A N 1
ATOM 792 C CA . LEU A 1 99 ? 6.858 3.009 -13.158 1.00 87.62 99 LEU A CA 1
ATOM 793 C C . LEU A 1 99 ? 5.656 3.850 -12.724 1.00 87.62 99 LEU A C 1
ATOM 795 O O . LEU A 1 99 ? 4.575 3.720 -13.297 1.00 87.62 99 LEU A O 1
ATOM 799 N N . LEU A 1 100 ? 5.845 4.753 -11.759 1.00 92.19 100 LEU A N 1
ATOM 800 C CA . LEU A 1 100 ? 4.796 5.649 -11.277 1.00 92.19 100 LEU A CA 1
ATOM 801 C C . LEU A 1 100 ? 4.261 6.535 -12.405 1.00 92.19 100 LEU A C 1
ATOM 803 O O . LEU A 1 100 ? 3.051 6.668 -12.583 1.00 92.19 100 LEU A O 1
ATOM 807 N N . LYS A 1 101 ? 5.159 7.125 -13.195 1.00 91.44 101 LYS A N 1
ATOM 808 C CA . LYS A 1 101 ? 4.803 7.949 -14.354 1.00 91.44 101 LYS A CA 1
ATOM 809 C C . LYS A 1 101 ? 4.024 7.150 -15.398 1.00 91.44 101 LYS A C 1
ATOM 811 O O . LYS A 1 101 ? 3.024 7.647 -15.915 1.00 91.44 101 LYS A O 1
ATOM 816 N N . GLY A 1 102 ? 4.455 5.924 -15.694 1.00 89.56 102 GLY A N 1
ATOM 817 C CA . GLY A 1 102 ? 3.753 5.007 -16.589 1.00 89.56 102 GLY A CA 1
ATOM 818 C C . GLY A 1 102 ? 2.353 4.670 -16.081 1.00 89.56 102 GLY A C 1
ATOM 819 O O . GLY A 1 102 ? 1.387 4.803 -16.831 1.00 89.56 102 GLY A O 1
ATOM 820 N N . ALA A 1 103 ? 2.233 4.322 -14.798 1.00 93.31 103 ALA A N 1
ATOM 821 C CA . ALA A 1 103 ? 0.966 3.976 -14.163 1.00 93.31 103 ALA A CA 1
ATOM 822 C C . ALA A 1 103 ? -0.012 5.159 -14.140 1.00 93.31 103 ALA A C 1
ATOM 824 O O . ALA A 1 103 ? -1.169 5.002 -14.517 1.00 93.31 103 ALA A O 1
ATOM 825 N N . ILE A 1 104 ? 0.456 6.364 -13.787 1.00 95.75 104 ILE A N 1
ATOM 826 C CA . ILE A 1 104 ? -0.369 7.581 -13.826 1.00 95.75 104 ILE A CA 1
ATOM 827 C C . ILE A 1 104 ? -0.831 7.879 -15.254 1.00 95.75 104 ILE A C 1
ATOM 829 O O . ILE A 1 104 ? -2.001 8.196 -15.447 1.00 95.75 104 ILE A O 1
ATOM 833 N N . LYS A 1 105 ? 0.048 7.756 -16.255 1.00 93.56 105 LYS A N 1
ATOM 834 C CA . LYS A 1 105 ? -0.310 8.008 -17.657 1.00 93.56 105 LYS A CA 1
ATOM 835 C C . LYS A 1 105 ? -1.356 7.014 -18.170 1.00 93.56 105 LYS A C 1
ATOM 837 O O . LYS A 1 105 ? -2.269 7.415 -18.890 1.00 93.56 105 LYS A O 1
ATOM 842 N N . ASP A 1 106 ? -1.226 5.734 -17.822 1.00 92.88 106 ASP A N 1
ATOM 843 C CA . ASP A 1 106 ? -2.228 4.715 -18.148 1.00 92.88 106 ASP A CA 1
ATOM 844 C C . ASP A 1 106 ? -3.567 5.004 -17.451 1.00 92.88 106 ASP A C 1
ATOM 846 O O . ASP A 1 106 ? -4.607 5.016 -18.112 1.00 92.88 106 ASP A O 1
ATOM 850 N N . PHE A 1 107 ? -3.536 5.330 -16.155 1.00 94.38 107 PHE A N 1
ATOM 851 C CA . PHE A 1 107 ? -4.716 5.736 -15.394 1.00 94.38 107 PHE A CA 1
ATOM 852 C C . PHE A 1 107 ? -5.415 6.938 -16.039 1.00 94.38 107 PHE A C 1
ATOM 854 O O . PHE A 1 107 ? -6.600 6.872 -16.336 1.00 94.38 107 PHE A O 1
ATOM 861 N N . GLU A 1 108 ? -4.700 8.028 -16.315 1.00 94.25 108 GLU A N 1
ATOM 862 C CA . GLU A 1 108 ? -5.280 9.234 -16.921 1.00 94.25 108 GLU A CA 1
ATOM 863 C C . GLU A 1 108 ? -5.914 8.963 -18.284 1.00 94.25 108 GLU A C 1
ATOM 865 O O . GLU A 1 108 ? -6.957 9.531 -18.603 1.00 94.25 108 GLU A O 1
ATOM 870 N N . LYS A 1 109 ? -5.287 8.097 -19.084 1.00 93.50 109 LYS A N 1
ATOM 871 C CA . LYS A 1 109 ? -5.774 7.755 -20.417 1.00 93.50 109 LYS A CA 1
ATOM 872 C C . LYS A 1 109 ? -7.063 6.933 -20.366 1.00 93.50 109 LYS A C 1
ATOM 874 O O . LYS A 1 109 ? -7.920 7.127 -21.222 1.00 93.50 109 LYS A O 1
ATOM 879 N N . ASN A 1 110 ? -7.182 6.017 -19.405 1.00 90.38 110 ASN A N 1
ATOM 880 C CA . ASN A 1 110 ? -8.205 4.971 -19.437 1.00 90.38 110 ASN A CA 1
ATOM 881 C C . ASN A 1 110 ? -9.232 5.050 -18.296 1.00 90.38 110 ASN A C 1
ATOM 883 O O . ASN A 1 110 ? -10.212 4.314 -18.321 1.00 90.38 110 ASN A O 1
ATOM 887 N N . TYR A 1 111 ? -9.065 5.921 -17.295 1.00 87.19 111 TYR A N 1
ATOM 888 C CA . TYR A 1 111 ? -9.923 5.899 -16.104 1.00 87.19 111 TYR A CA 1
ATOM 889 C C . TYR A 1 111 ? -11.405 6.119 -16.417 1.00 87.19 111 TYR A C 1
ATOM 891 O O . TYR A 1 111 ? -12.249 5.450 -15.838 1.00 87.19 111 TYR A O 1
ATOM 899 N N . SER A 1 112 ? -11.754 7.006 -17.349 1.00 87.44 112 SER A N 1
ATOM 900 C CA . SER A 1 112 ? -13.165 7.242 -17.679 1.00 87.44 112 SER A CA 1
ATOM 901 C C . SER A 1 112 ? -13.857 6.020 -18.294 1.00 87.44 112 SER A C 1
ATOM 903 O O . SER A 1 112 ? -15.033 5.812 -18.016 1.00 87.44 112 SER A O 1
ATOM 905 N N . SER A 1 113 ? -13.154 5.223 -19.104 1.00 85.25 113 SER A N 1
ATOM 906 C CA . SER A 1 113 ? -13.722 4.040 -19.767 1.00 85.25 113 SER A CA 1
ATOM 907 C C . SER A 1 113 ? -13.595 2.764 -18.935 1.00 85.25 113 SER A C 1
ATOM 909 O O . SER A 1 113 ? -14.483 1.920 -18.986 1.00 85.25 113 SER A O 1
ATOM 911 N N . ASP A 1 114 ? -12.528 2.647 -18.142 1.00 85.88 114 ASP A N 1
ATOM 912 C CA . ASP A 1 114 ? -12.132 1.407 -17.465 1.00 85.88 114 ASP A CA 1
ATOM 913 C C . ASP A 1 114 ? -12.102 1.562 -15.934 1.00 85.88 114 ASP A C 1
ATOM 915 O O . ASP A 1 114 ? -11.416 0.804 -15.248 1.00 85.88 114 ASP A O 1
ATOM 919 N N . SER A 1 115 ? -12.776 2.570 -15.367 1.00 89.81 115 SER A N 1
ATOM 920 C CA . SER A 1 115 ? -12.680 2.872 -13.926 1.00 89.81 115 SER A CA 1
ATOM 921 C C . SER A 1 115 ? -12.975 1.665 -13.037 1.00 89.81 115 SER A C 1
ATOM 923 O O . SER A 1 115 ? -12.228 1.426 -12.092 1.00 89.81 115 SER A O 1
ATOM 925 N N . GLU A 1 116 ? -14.018 0.889 -13.335 1.00 93.50 116 GLU A N 1
ATOM 926 C CA . GLU A 1 116 ? -14.386 -0.300 -12.554 1.00 93.50 116 GLU A CA 1
ATOM 927 C C . GLU A 1 116 ? -13.313 -1.389 -12.615 1.00 93.50 116 GLU A C 1
ATOM 929 O O . GLU A 1 116 ? -12.930 -1.933 -11.581 1.00 93.50 116 GLU A O 1
ATOM 934 N N . GLU A 1 117 ? -12.765 -1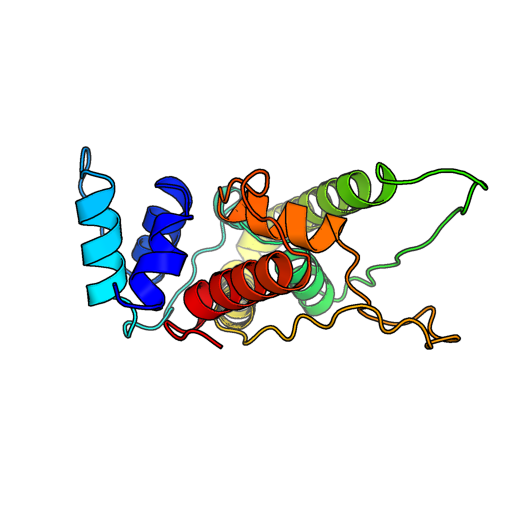.645 -13.803 1.00 93.31 117 GLU A N 1
ATOM 935 C CA . GLU A 1 117 ? -11.683 -2.611 -13.994 1.00 93.31 117 GLU A CA 1
ATOM 936 C C . GLU A 1 117 ? -10.415 -2.162 -13.256 1.00 93.31 117 GLU A C 1
ATOM 938 O O . GLU A 1 117 ? -9.810 -2.935 -12.518 1.00 93.31 117 GLU A O 1
ATOM 943 N N . ILE A 1 118 ? -10.032 -0.887 -13.377 1.00 94.62 118 ILE A N 1
ATOM 944 C CA . ILE A 1 118 ? -8.875 -0.319 -12.670 1.00 94.62 118 ILE A CA 1
ATOM 945 C C . ILE A 1 118 ? -9.067 -0.426 -11.151 1.00 94.62 118 ILE A C 1
ATOM 947 O O . ILE A 1 118 ? -8.153 -0.850 -10.443 1.00 94.62 118 ILE A O 1
ATOM 951 N N . ASN A 1 119 ? -10.250 -0.072 -10.645 1.00 95.94 119 ASN A N 1
ATOM 952 C CA . ASN A 1 119 ? -10.596 -0.175 -9.228 1.00 95.94 119 ASN A CA 1
ATOM 953 C C . ASN A 1 119 ? -10.481 -1.624 -8.733 1.00 95.94 119 ASN A C 1
ATOM 955 O O . ASN A 1 119 ? -9.867 -1.880 -7.695 1.00 95.94 119 ASN A O 1
ATOM 959 N N . PHE A 1 120 ? -11.012 -2.576 -9.503 1.00 95.19 120 PHE A N 1
ATOM 960 C CA . PHE A 1 120 ? -10.955 -4.001 -9.193 1.00 95.19 120 PHE A CA 1
ATOM 961 C C . PHE A 1 120 ? -9.518 -4.544 -9.188 1.00 95.19 120 PHE A C 1
ATOM 963 O O . PHE A 1 120 ? -9.125 -5.261 -8.264 1.00 95.19 120 PHE A O 1
ATOM 970 N N . GLN A 1 121 ? -8.693 -4.168 -10.169 1.00 94.94 121 GLN A N 1
ATOM 971 C CA . GLN A 1 121 ? -7.286 -4.575 -10.205 1.00 94.94 121 GLN A CA 1
ATOM 972 C C . GLN A 1 121 ? -6.503 -4.006 -9.021 1.00 94.94 121 GLN A C 1
ATOM 974 O O . GLN A 1 121 ? -5.767 -4.742 -8.361 1.00 94.94 121 GLN A O 1
ATOM 979 N N . LEU A 1 122 ? -6.698 -2.726 -8.694 1.00 96.81 122 LEU A N 1
ATOM 980 C CA . LEU A 1 122 ? -6.062 -2.113 -7.528 1.00 96.81 122 LEU A CA 1
ATOM 981 C C . LEU A 1 122 ? -6.497 -2.786 -6.228 1.00 96.81 122 LEU A C 1
ATOM 983 O O . LEU A 1 122 ? -5.647 -3.045 -5.379 1.00 96.81 122 LEU A O 1
ATOM 987 N N . GLN A 1 123 ? -7.776 -3.133 -6.082 1.00 96.44 123 GLN A N 1
ATOM 988 C CA . GLN A 1 123 ? -8.247 -3.910 -4.938 1.00 96.44 123 GLN A CA 1
ATOM 989 C C . GLN A 1 123 ? -7.490 -5.236 -4.819 1.00 96.44 123 GLN A C 1
ATOM 991 O O . GLN A 1 123 ? -6.899 -5.500 -3.773 1.00 96.44 123 GLN A O 1
ATOM 996 N N . LYS A 1 124 ? -7.424 -6.029 -5.897 1.00 95.81 124 LYS A N 1
ATOM 997 C CA . LYS A 1 124 ? -6.707 -7.316 -5.902 1.00 95.81 124 LYS A CA 1
ATOM 998 C C . LYS A 1 124 ? -5.228 -7.174 -5.557 1.00 95.81 124 LYS A C 1
ATOM 1000 O O . LYS A 1 124 ? -4.674 -8.030 -4.870 1.00 95.81 124 LYS A O 1
ATOM 1005 N N . ILE A 1 125 ? -4.585 -6.120 -6.054 1.00 95.56 125 ILE A N 1
ATOM 1006 C CA . ILE A 1 125 ? -3.180 -5.816 -5.778 1.00 95.56 125 ILE A CA 1
ATOM 1007 C C . ILE A 1 125 ? -3.003 -5.458 -4.299 1.00 95.56 125 ILE A C 1
ATOM 1009 O O . ILE A 1 125 ? -2.127 -6.010 -3.633 1.00 95.56 125 ILE A O 1
ATOM 1013 N N . LEU A 1 126 ? -3.840 -4.576 -3.756 1.00 96.00 126 LEU A N 1
ATOM 1014 C CA . LEU A 1 126 ? -3.720 -4.105 -2.376 1.00 96.00 126 LEU A CA 1
ATOM 1015 C C . LEU A 1 126 ? -4.040 -5.193 -1.342 1.00 96.00 126 LEU A C 1
ATOM 1017 O O . LEU A 1 126 ? -3.444 -5.174 -0.273 1.00 96.00 126 LEU A O 1
ATOM 1021 N N . THR A 1 127 ? -4.900 -6.165 -1.658 1.00 94.81 127 THR A N 1
ATOM 1022 C CA . THR A 1 127 ? -5.217 -7.305 -0.772 1.00 94.81 127 THR A CA 1
ATOM 1023 C C . THR A 1 127 ? -4.278 -8.503 -0.941 1.00 94.81 127 THR A C 1
ATOM 1025 O O . THR A 1 127 ? -4.467 -9.540 -0.305 1.00 94.81 127 THR A O 1
ATOM 1028 N N . ARG A 1 128 ? -3.296 -8.425 -1.845 1.00 91.81 128 ARG A N 1
ATOM 1029 C CA . ARG A 1 128 ? -2.400 -9.547 -2.144 1.00 91.81 128 ARG A CA 1
ATOM 1030 C C . ARG A 1 128 ? -1.433 -9.807 -0.987 1.00 91.81 128 ARG A C 1
ATOM 1032 O O . ARG A 1 128 ? -0.890 -8.879 -0.401 1.00 91.81 128 ARG A O 1
ATOM 1039 N N . LYS A 1 129 ? -1.126 -11.085 -0.739 1.00 90.69 129 LYS A N 1
ATOM 1040 C CA . LYS A 1 129 ? 0.026 -11.486 0.078 1.00 90.69 129 LYS A CA 1
ATOM 1041 C C . LYS A 1 129 ? 1.317 -11.435 -0.745 1.00 90.69 129 LYS A C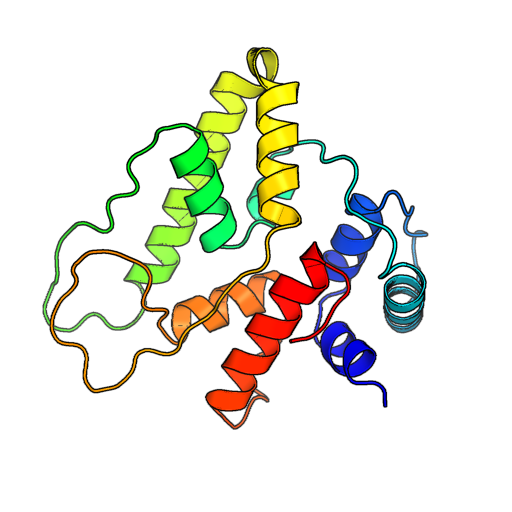 1
ATOM 1043 O O . LYS A 1 129 ? 1.447 -12.120 -1.764 1.00 90.69 129 LYS A O 1
ATOM 1048 N N . TYR A 1 130 ? 2.278 -10.647 -0.284 1.00 87.31 130 TYR A N 1
ATOM 1049 C CA . TYR A 1 130 ? 3.587 -10.431 -0.886 1.00 87.31 130 TYR A CA 1
ATOM 1050 C C . TYR A 1 130 ? 4.643 -11.321 -0.238 1.00 87.31 130 TYR A C 1
ATOM 1052 O O . TYR A 1 130 ? 4.772 -11.404 0.986 1.00 87.31 130 TYR A O 1
ATOM 1060 N N . VAL A 1 131 ? 5.435 -11.973 -1.087 1.00 83.56 131 VAL A N 1
ATOM 1061 C CA . VAL A 1 131 ? 6.545 -12.831 -0.671 1.00 83.56 131 VAL A CA 1
ATOM 1062 C C . VAL A 1 131 ? 7.851 -12.104 -0.981 1.00 83.56 131 VAL A C 1
ATOM 1064 O O . VAL A 1 131 ? 8.336 -12.144 -2.108 1.00 83.56 131 VAL A O 1
ATOM 1067 N N . LEU A 1 132 ? 8.420 -11.442 0.029 1.00 78.88 132 LEU A N 1
ATOM 1068 C CA . LEU A 1 132 ? 9.718 -10.771 -0.074 1.00 78.88 132 LEU A CA 1
ATOM 1069 C C . LEU A 1 132 ? 10.832 -11.787 0.225 1.00 78.88 132 LEU A C 1
ATOM 1071 O O . LEU A 1 132 ? 10.977 -12.224 1.368 1.00 78.88 132 LEU A O 1
ATOM 1075 N N . ARG A 1 133 ? 11.602 -12.202 -0.792 1.00 63.78 133 ARG A N 1
ATOM 1076 C CA . ARG A 1 133 ? 12.752 -13.115 -0.630 1.00 63.78 133 ARG A CA 1
ATOM 1077 C C . ARG A 1 133 ? 14.069 -12.358 -0.768 1.00 63.78 133 ARG A C 1
ATOM 1079 O O . ARG A 1 133 ? 14.276 -11.679 -1.773 1.00 63.78 133 ARG A O 1
ATOM 1086 N N . SER A 1 134 ? 14.960 -12.523 0.212 1.00 59.81 134 SER A N 1
ATOM 1087 C CA . SER A 1 134 ? 16.344 -12.044 0.122 1.00 59.81 134 SER A CA 1
ATOM 1088 C C . SER A 1 134 ? 17.094 -12.769 -0.990 1.00 59.81 134 SER A C 1
ATOM 1090 O O . SER A 1 134 ? 16.863 -13.961 -1.219 1.00 59.81 134 SER A O 1
ATOM 1092 N N . LYS A 1 135 ? 17.989 -12.060 -1.693 1.00 56.53 135 LYS A N 1
ATOM 1093 C CA . LYS A 1 135 ? 18.898 -12.708 -2.643 1.00 56.53 135 LYS A CA 1
ATOM 1094 C C . LYS A 1 135 ? 19.779 -13.684 -1.861 1.00 56.53 135 LYS A C 1
ATOM 1096 O O . LYS A 1 135 ? 20.616 -13.262 -1.068 1.00 56.53 135 LYS A O 1
ATOM 1101 N N . SER A 1 136 ? 19.598 -14.984 -2.082 1.00 46.28 136 SER A N 1
ATOM 1102 C CA . SER A 1 136 ? 20.596 -15.970 -1.663 1.00 46.28 136 SER A CA 1
ATOM 1103 C C . SER A 1 136 ? 21.904 -15.688 -2.418 1.00 46.28 136 SER A C 1
ATOM 1105 O O . SER A 1 136 ? 21.877 -15.255 -3.573 1.00 46.28 136 SER A O 1
ATOM 1107 N N . LYS A 1 137 ? 23.050 -15.919 -1.764 1.00 45.47 137 LYS A N 1
ATOM 1108 C CA . LYS A 1 137 ? 24.385 -15.731 -2.356 1.00 45.47 137 LYS A CA 1
ATOM 1109 C C . LYS A 1 137 ? 24.681 -16.685 -3.528 1.00 45.47 137 LYS A C 1
ATOM 1111 O O . LYS A 1 137 ? 25.649 -16.445 -4.238 1.00 45.47 137 LYS A O 1
ATOM 1116 N N . ASP A 1 138 ? 23.832 -17.686 -3.775 1.00 41.41 138 ASP A N 1
ATOM 1117 C CA . ASP A 1 138 ? 24.134 -18.814 -4.669 1.00 41.41 138 ASP A CA 1
ATOM 1118 C C . ASP A 1 138 ? 23.288 -18.889 -5.951 1.00 41.41 138 ASP A C 1
ATOM 1120 O O . ASP A 1 138 ? 23.243 -19.937 -6.591 1.00 41.41 138 ASP A O 1
ATOM 1124 N N . PHE A 1 139 ? 22.626 -17.813 -6.388 1.00 41.06 139 PHE A N 1
ATOM 1125 C CA . PHE A 1 139 ? 21.826 -17.867 -7.622 1.00 41.06 139 PHE A CA 1
ATOM 1126 C C . PHE A 1 139 ? 22.461 -17.116 -8.797 1.00 41.06 139 PHE A C 1
ATOM 1128 O O . PHE A 1 139 ? 22.162 -15.958 -9.092 1.00 41.06 139 PHE A O 1
ATOM 1135 N N . VAL A 1 140 ? 23.330 -17.836 -9.510 1.00 44.78 140 VAL A N 1
ATOM 1136 C CA . VAL A 1 140 ? 23.573 -17.623 -10.941 1.00 44.78 140 VAL A CA 1
ATOM 1137 C C . VAL A 1 140 ? 22.293 -18.024 -11.690 1.00 44.78 140 VAL A C 1
ATOM 1139 O O . VAL A 1 140 ? 21.700 -19.046 -11.375 1.00 44.78 140 VAL A O 1
ATOM 1142 N N . GLN A 1 141 ? 21.898 -17.228 -12.689 1.00 39.03 141 GLN A N 1
ATOM 1143 C CA . GLN A 1 141 ? 20.703 -17.372 -13.544 1.00 39.03 141 GLN A CA 1
ATOM 1144 C C . GLN A 1 141 ? 19.361 -16.990 -12.904 1.00 39.03 141 GLN A C 1
ATOM 1146 O O . GLN A 1 141 ? 18.640 -17.811 -12.351 1.00 39.03 141 GLN A O 1
ATOM 1151 N N . ASN A 1 142 ? 18.966 -15.734 -13.114 1.00 34.28 142 ASN A N 1
ATOM 1152 C CA . ASN A 1 142 ? 17.821 -15.431 -13.975 1.00 34.28 142 ASN A CA 1
ATOM 1153 C C . ASN A 1 142 ? 17.742 -13.913 -14.205 1.00 34.28 142 ASN A C 1
ATOM 1155 O O . ASN A 1 142 ? 17.571 -13.126 -13.282 1.00 34.28 142 ASN A O 1
ATOM 1159 N N . LEU A 1 143 ? 17.816 -13.494 -15.471 1.00 44.44 143 LEU A N 1
ATOM 1160 C CA . LEU A 1 143 ? 17.394 -12.158 -15.935 1.00 44.44 143 LEU A CA 1
ATOM 1161 C C . LEU A 1 143 ? 15.855 -12.003 -15.905 1.00 44.44 143 LEU A C 1
ATOM 1163 O O . LEU A 1 143 ? 15.291 -11.095 -16.510 1.00 44.44 143 LEU A O 1
ATOM 1167 N N . THR A 1 144 ? 15.191 -12.915 -15.204 1.00 39.78 144 THR A N 1
ATOM 1168 C CA . THR A 1 144 ? 13.760 -13.067 -15.014 1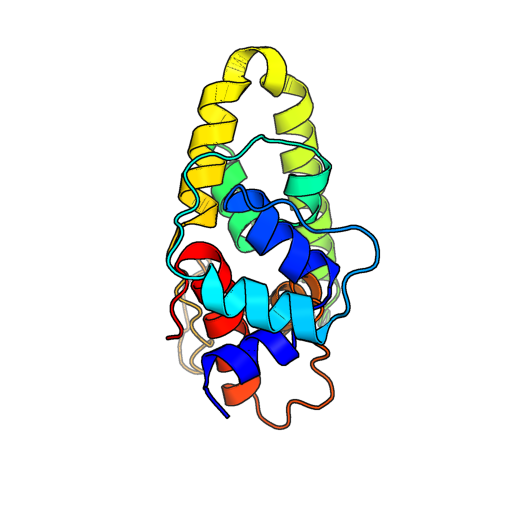.00 39.78 144 THR A CA 1
ATOM 1169 C C . THR A 1 144 ? 13.479 -13.060 -13.510 1.00 39.78 144 THR A C 1
ATOM 1171 O O . THR A 1 144 ? 13.942 -13.925 -12.777 1.00 39.78 144 THR A O 1
ATOM 1174 N N . LEU A 1 145 ? 12.668 -12.091 -13.081 1.00 41.84 145 LEU A N 1
ATOM 1175 C CA . LEU A 1 145 ? 11.885 -12.086 -11.839 1.00 41.84 145 LEU A CA 1
ATOM 1176 C C . LEU A 1 145 ? 12.645 -11.938 -10.500 1.00 41.84 145 LEU A C 1
ATOM 1178 O O . LEU A 1 145 ? 13.200 -12.876 -9.940 1.00 41.84 145 LEU A O 1
ATOM 1182 N N . GLY A 1 146 ? 12.486 -10.762 -9.885 1.00 46.25 146 GLY A N 1
ATOM 1183 C CA . GLY A 1 146 ? 12.020 -10.715 -8.491 1.00 46.25 146 GLY A CA 1
ATOM 1184 C C . GLY A 1 146 ? 13.041 -10.868 -7.362 1.00 46.25 146 GLY A C 1
ATOM 1185 O O . GLY A 1 146 ? 12.643 -11.054 -6.215 1.00 46.25 146 GLY A O 1
ATOM 1186 N N . ALA A 1 147 ? 14.340 -10.776 -7.628 1.00 47.88 147 ALA A N 1
ATOM 1187 C CA . ALA A 1 147 ? 15.332 -10.774 -6.559 1.00 47.88 147 ALA A CA 1
ATOM 1188 C C . ALA A 1 147 ? 15.434 -9.356 -5.952 1.00 47.88 147 ALA A C 1
ATOM 1190 O O . ALA A 1 147 ? 16.085 -8.474 -6.517 1.00 47.88 147 ALA A O 1
ATOM 1191 N N . TYR A 1 148 ? 14.773 -9.131 -4.816 1.00 57.47 148 TYR A N 1
ATOM 1192 C CA . TYR A 1 148 ? 14.786 -7.853 -4.099 1.00 57.47 148 TYR A CA 1
ATOM 1193 C C . TYR A 1 148 ? 16.207 -7.503 -3.638 1.00 57.47 148 TYR A C 1
ATOM 1195 O O . TYR A 1 148 ? 16.885 -8.307 -3.000 1.00 57.47 148 TYR A O 1
ATOM 1203 N N . GLY A 1 149 ? 16.678 -6.305 -3.981 1.00 65.50 149 GLY A N 1
ATOM 1204 C CA . GLY A 1 149 ? 17.849 -5.711 -3.335 1.00 65.50 149 GLY A CA 1
ATOM 1205 C C . GLY A 1 149 ? 17.449 -4.995 -2.045 1.00 65.50 149 GLY A C 1
ATOM 1206 O O . GLY A 1 149 ? 16.282 -4.652 -1.871 1.00 65.50 149 GLY A O 1
ATOM 1207 N N . THR A 1 150 ? 18.415 -4.714 -1.170 1.00 73.31 150 THR A N 1
ATOM 1208 C CA . THR A 1 150 ? 18.193 -3.923 0.055 1.00 73.31 150 THR A CA 1
ATOM 1209 C C . THR A 1 150 ? 17.519 -2.581 -0.248 1.00 73.31 150 THR A C 1
ATOM 1211 O O . THR A 1 150 ? 16.567 -2.215 0.427 1.00 73.31 150 THR A O 1
ATOM 1214 N N . LYS A 1 151 ? 17.898 -1.916 -1.346 1.00 76.44 151 LYS A N 1
ATOM 1215 C CA . LYS A 1 151 ? 17.295 -0.647 -1.766 1.00 76.44 151 LYS A CA 1
ATOM 1216 C C . LYS A 1 151 ? 15.796 -0.735 -2.092 1.00 76.44 151 LYS A C 1
ATOM 1218 O O . LYS A 1 151 ? 15.050 0.173 -1.753 1.00 76.44 151 LYS A O 1
ATOM 1223 N N . ASN A 1 152 ? 15.322 -1.839 -2.682 1.00 76.88 152 ASN A N 1
ATOM 1224 C CA . ASN A 1 152 ? 13.881 -2.039 -2.921 1.00 76.88 152 ASN A CA 1
ATOM 1225 C C . ASN A 1 152 ? 13.113 -2.126 -1.597 1.00 76.88 152 ASN A C 1
ATOM 1227 O O . ASN A 1 152 ? 11.996 -1.632 -1.482 1.00 76.88 152 ASN A O 1
ATOM 1231 N N . ILE A 1 153 ? 13.730 -2.757 -0.594 1.00 84.31 153 ILE A N 1
ATOM 1232 C CA . ILE A 1 153 ? 13.171 -2.865 0.752 1.00 84.31 153 ILE A CA 1
ATOM 1233 C C . ILE A 1 153 ? 13.141 -1.492 1.428 1.00 84.31 153 ILE A C 1
ATOM 1235 O O . ILE A 1 153 ? 12.126 -1.139 2.016 1.00 84.31 153 ILE A O 1
ATOM 1239 N N . GLU A 1 154 ? 14.199 -0.692 1.289 1.00 84.19 154 GLU A N 1
ATOM 1240 C CA . GLU A 1 154 ? 14.229 0.693 1.779 1.00 84.19 154 GLU A CA 1
ATOM 1241 C C . GLU A 1 154 ? 13.138 1.559 1.138 1.00 84.19 154 GLU A C 1
ATOM 1243 O O . GLU A 1 154 ? 12.439 2.274 1.849 1.00 84.19 154 GLU A O 1
ATOM 1248 N N . LEU A 1 155 ? 12.941 1.469 -0.182 1.00 84.06 155 LEU A N 1
ATOM 1249 C CA . LEU A 1 155 ? 11.883 2.207 -0.883 1.00 84.06 155 LEU A CA 1
ATOM 1250 C C . LEU A 1 155 ? 10.487 1.780 -0.431 1.00 84.06 155 LEU A C 1
ATOM 1252 O O . LEU A 1 155 ? 9.632 2.628 -0.173 1.00 84.06 155 LEU A O 1
ATOM 1256 N N . LEU A 1 156 ? 10.260 0.473 -0.275 1.00 89.19 156 LEU A N 1
ATOM 1257 C CA . LEU A 1 156 ? 9.021 -0.043 0.299 1.00 89.19 156 LEU A CA 1
ATOM 1258 C C . LEU A 1 156 ? 8.803 0.555 1.690 1.00 89.19 156 LEU A C 1
ATOM 1260 O O . LEU A 1 156 ? 7.747 1.119 1.947 1.00 89.19 156 LEU A O 1
ATOM 1264 N N . LEU A 1 157 ? 9.795 0.489 2.576 1.00 91.50 157 LEU A N 1
ATOM 1265 C CA . LEU A 1 157 ? 9.699 1.040 3.929 1.00 91.50 157 LEU A CA 1
ATOM 1266 C C . LEU A 1 157 ? 9.458 2.553 3.932 1.00 91.50 157 LEU A C 1
ATOM 1268 O O . LEU A 1 157 ? 8.640 3.034 4.719 1.00 91.50 157 LEU A O 1
ATOM 1272 N N . ALA A 1 158 ? 10.069 3.286 3.001 1.00 90.50 158 ALA A N 1
ATOM 1273 C CA . ALA A 1 158 ? 9.827 4.711 2.813 1.00 90.50 158 ALA A CA 1
ATOM 1274 C C . ALA A 1 158 ? 8.361 5.008 2.450 1.00 90.50 158 ALA A C 1
ATOM 1276 O O . ALA A 1 158 ? 7.797 5.964 2.979 1.00 90.50 158 ALA A O 1
ATOM 1277 N N . LYS A 1 159 ? 7.689 4.160 1.650 1.00 92.56 159 LYS A N 1
ATOM 1278 C CA . LYS A 1 159 ? 6.232 4.276 1.395 1.00 92.56 159 LYS A CA 1
ATOM 1279 C C . LYS A 1 159 ? 5.381 4.092 2.641 1.00 92.56 159 LYS A C 1
ATOM 1281 O O . LYS A 1 159 ? 4.259 4.582 2.699 1.00 92.56 159 LYS A O 1
ATOM 1286 N N . PHE A 1 160 ? 5.896 3.370 3.628 1.00 94.56 160 PHE A N 1
ATOM 1287 C CA . PHE A 1 160 ? 5.250 3.234 4.925 1.00 94.56 160 PHE A CA 1
ATOM 1288 C C . PHE A 1 160 ? 5.667 4.328 5.914 1.00 94.56 160 PHE A C 1
ATOM 1290 O O . PHE A 1 160 ? 5.130 4.372 7.018 1.00 94.56 160 PHE A O 1
ATOM 1297 N N . GLY A 1 161 ? 6.594 5.212 5.532 1.00 91.94 161 GLY A N 1
ATOM 1298 C CA . GLY A 1 161 ? 7.176 6.221 6.411 1.00 91.94 161 GLY A CA 1
ATOM 1299 C C . GLY A 1 161 ? 8.007 5.629 7.548 1.00 91.94 161 GLY A C 1
ATOM 1300 O O . GLY A 1 161 ? 8.154 6.260 8.592 1.00 91.94 161 GLY A O 1
ATOM 1301 N N . VAL A 1 162 ? 8.516 4.411 7.357 1.00 89.31 162 VAL A N 1
ATOM 1302 C CA . VAL A 1 162 ? 9.383 3.738 8.320 1.00 89.31 162 VAL A CA 1
ATOM 1303 C C . VAL A 1 162 ? 10.791 4.297 8.178 1.00 89.31 162 VAL A C 1
ATOM 1305 O O . VAL A 1 162 ? 11.427 4.131 7.137 1.00 89.31 162 VAL A O 1
ATOM 1308 N N . ASP A 1 163 ? 11.293 4.919 9.242 1.00 75.19 163 ASP A N 1
ATOM 1309 C CA . ASP A 1 163 ? 12.712 5.242 9.342 1.00 75.19 163 ASP A CA 1
ATOM 1310 C C . ASP A 1 163 ? 13.509 3.938 9.498 1.00 75.19 163 ASP A C 1
ATOM 1312 O O . ASP A 1 163 ? 13.291 3.160 10.433 1.00 75.19 163 ASP A O 1
ATOM 1316 N N . TYR A 1 164 ? 14.391 3.667 8.539 1.00 66.00 164 TYR A N 1
ATOM 1317 C CA . TYR A 1 164 ? 15.191 2.446 8.482 1.00 66.00 164 TYR A CA 1
ATOM 1318 C C . TYR A 1 164 ? 16.554 2.597 9.171 1.00 66.00 164 TYR A C 1
ATOM 1320 O O . TYR A 1 164 ? 17.216 1.588 9.408 1.00 66.00 164 TYR A O 1
ATOM 1328 N N . GLN A 1 165 ? 16.966 3.816 9.548 1.00 60.69 165 GLN A N 1
ATOM 1329 C CA . GLN A 1 165 ? 18.242 4.049 10.236 1.00 60.69 165 GLN A CA 1
ATOM 1330 C C . GLN A 1 165 ? 18.397 3.370 11.612 1.00 60.69 165 GLN A C 1
ATOM 1332 O O . GLN A 1 165 ? 19.523 2.991 11.935 1.00 60.69 165 GLN A O 1
ATOM 1337 N N . PRO A 1 166 ? 17.346 3.145 12.430 1.00 60.47 166 PRO A N 1
ATOM 1338 C CA . PRO A 1 166 ? 17.499 2.398 13.678 1.00 60.47 166 PRO A CA 1
ATOM 1339 C C . PRO A 1 166 ? 17.485 0.868 13.492 1.00 60.47 166 PRO A C 1
ATOM 1341 O O . PRO A 1 166 ? 17.597 0.144 14.482 1.00 60.47 166 PRO A O 1
ATOM 1344 N N . ILE A 1 167 ? 17.324 0.347 12.267 1.00 64.31 167 ILE A N 1
ATOM 1345 C CA . ILE A 1 167 ? 17.248 -1.099 12.017 1.00 64.31 167 ILE A CA 1
ATOM 1346 C C . ILE A 1 167 ? 18.665 -1.668 11.894 1.00 64.31 167 ILE A C 1
ATOM 1348 O O . ILE A 1 167 ? 19.357 -1.481 10.897 1.00 64.31 167 ILE A O 1
ATOM 1352 N N . SER A 1 168 ? 19.098 -2.375 12.936 1.00 66.50 168 SER A N 1
ATOM 1353 C CA . SER A 1 168 ? 20.478 -2.839 13.102 1.00 66.50 168 SER A CA 1
ATOM 1354 C C . SER A 1 168 ? 20.822 -4.114 12.32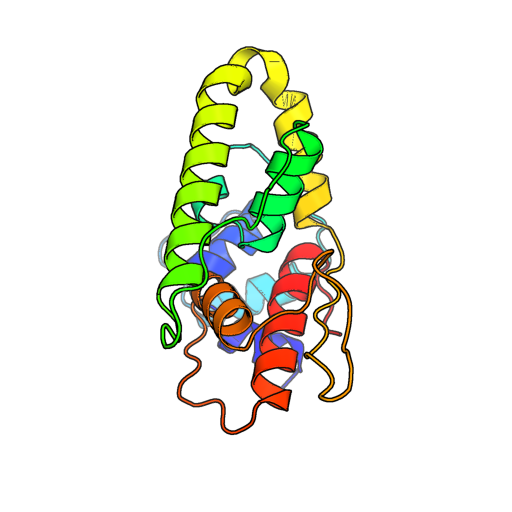6 1.00 66.50 168 SER A C 1
ATOM 1356 O O . SER A 1 168 ? 22.006 -4.413 12.163 1.00 66.50 168 SER A O 1
ATOM 1358 N N . SER A 1 169 ? 19.831 -4.865 11.830 1.00 81.44 169 SER A N 1
ATOM 1359 C CA . SER A 1 169 ? 20.062 -6.095 11.069 1.00 81.44 169 SER A CA 1
ATOM 1360 C C . SER A 1 169 ? 19.304 -6.124 9.740 1.00 81.44 169 SER A C 1
ATOM 1362 O O . SER A 1 169 ? 18.169 -5.660 9.614 1.00 81.44 169 SER A O 1
ATOM 1364 N N . GLN A 1 170 ? 19.935 -6.717 8.723 1.00 79.44 170 GLN A N 1
ATOM 1365 C CA . GLN A 1 170 ? 19.292 -6.935 7.429 1.00 79.44 170 GLN A CA 1
ATOM 1366 C C . GLN A 1 170 ? 18.076 -7.863 7.573 1.00 79.44 170 GLN A C 1
ATOM 1368 O O . GLN A 1 170 ? 17.088 -7.677 6.882 1.00 79.44 170 GLN A O 1
ATOM 1373 N N . GLU A 1 171 ? 18.095 -8.830 8.484 1.00 82.81 171 GLU A N 1
ATOM 1374 C CA . GLU A 1 171 ? 16.942 -9.703 8.717 1.00 82.81 171 GLU A CA 1
ATOM 1375 C C . GLU A 1 171 ? 15.728 -8.924 9.245 1.00 82.81 171 GLU A C 1
ATOM 1377 O O . GLU A 1 171 ? 14.625 -9.061 8.705 1.00 82.81 171 GLU A O 1
ATOM 1382 N N . ASP A 1 172 ? 15.946 -8.026 10.208 1.00 84.44 172 ASP A N 1
ATOM 1383 C CA . ASP A 1 172 ? 14.894 -7.172 10.763 1.00 84.44 172 ASP A CA 1
ATOM 1384 C C . ASP A 1 172 ? 14.320 -6.222 9.711 1.00 84.44 172 ASP A C 1
ATOM 1386 O O . ASP A 1 172 ? 13.106 -6.036 9.647 1.00 84.44 172 ASP A O 1
ATOM 1390 N N . LEU A 1 173 ? 15.164 -5.664 8.837 1.00 86.19 173 LEU A N 1
ATOM 1391 C CA . LEU A 1 173 ? 14.724 -4.783 7.750 1.00 86.19 173 LEU A CA 1
ATOM 1392 C C . LEU A 1 173 ? 13.713 -5.492 6.839 1.00 86.19 173 LEU A C 1
ATOM 1394 O O . LEU A 1 173 ? 12.648 -4.961 6.515 1.00 86.19 173 LEU A O 1
ATOM 1398 N N . TRP A 1 174 ? 14.034 -6.727 6.458 1.00 87.12 174 TRP A N 1
ATOM 1399 C CA . TRP A 1 174 ? 13.184 -7.541 5.598 1.00 87.12 174 TRP A CA 1
ATOM 1400 C C . TRP A 1 174 ? 11.924 -8.011 6.311 1.00 87.12 174 TRP A C 1
ATOM 1402 O O . TRP A 1 174 ? 10.861 -8.057 5.686 1.00 87.12 174 TRP A O 1
ATOM 1412 N N . LYS A 1 175 ? 12.024 -8.333 7.605 1.00 88.69 175 LYS A N 1
ATOM 1413 C CA . LYS A 1 175 ? 10.865 -8.666 8.432 1.00 88.69 175 LYS A CA 1
ATOM 1414 C C . LYS A 1 175 ? 9.902 -7.483 8.502 1.00 88.69 175 LYS A C 1
ATOM 1416 O O . LYS A 1 175 ? 8.744 -7.630 8.132 1.00 88.69 175 LYS A O 1
ATOM 1421 N N . VAL A 1 176 ? 10.382 -6.291 8.864 1.00 90.62 176 VAL A N 1
ATOM 1422 C CA . VAL A 1 176 ? 9.547 -5.082 8.970 1.00 90.62 176 VAL A CA 1
ATOM 1423 C C . VAL A 1 176 ? 8.880 -4.745 7.639 1.00 90.62 176 VAL A C 1
ATOM 1425 O O . VAL A 1 176 ? 7.701 -4.392 7.625 1.00 90.62 176 VAL A O 1
ATOM 1428 N N . ALA A 1 177 ? 9.589 -4.877 6.519 1.00 91.00 177 ALA A N 1
ATOM 1429 C CA . ALA A 1 177 ? 9.014 -4.633 5.201 1.00 91.00 177 ALA A CA 1
ATOM 1430 C C . ALA A 1 177 ? 7.915 -5.640 4.852 1.00 91.00 177 ALA A C 1
ATOM 1432 O O . ALA A 1 177 ? 6.837 -5.245 4.402 1.00 91.00 177 ALA A O 1
ATOM 1433 N N . ARG A 1 178 ? 8.168 -6.931 5.097 1.00 91.81 178 ARG A N 1
ATOM 1434 C CA . ARG A 1 178 ? 7.209 -8.014 4.849 1.00 91.81 178 ARG A CA 1
ATOM 1435 C C . ARG A 1 178 ? 5.963 -7.848 5.707 1.00 91.81 178 ARG A C 1
ATOM 1437 O O . ARG A 1 178 ? 4.856 -7.939 5.181 1.00 91.81 178 ARG A O 1
ATOM 1444 N N . ASP A 1 179 ? 6.154 -7.577 6.990 1.00 93.44 179 ASP A N 1
ATOM 1445 C CA . ASP A 1 179 ? 5.074 -7.332 7.935 1.00 93.44 179 ASP A CA 1
ATOM 1446 C C . ASP A 1 179 ? 4.276 -6.104 7.521 1.00 93.44 179 ASP A C 1
ATOM 1448 O O . ASP A 1 179 ? 3.056 -6.155 7.490 1.00 93.44 179 ASP A O 1
ATOM 1452 N N . SER A 1 180 ? 4.945 -5.020 7.122 1.00 94.56 180 SER A N 1
ATOM 1453 C CA . SER A 1 180 ? 4.267 -3.780 6.740 1.00 94.56 180 SER A CA 1
ATOM 1454 C C . SER A 1 180 ? 3.390 -3.961 5.502 1.00 94.56 180 SER A C 1
ATOM 1456 O O . SER A 1 180 ? 2.200 -3.644 5.533 1.00 94.56 180 SER A O 1
ATOM 1458 N N . ILE A 1 181 ? 3.940 -4.505 4.411 1.00 94.31 181 ILE A N 1
ATOM 1459 C CA . ILE A 1 181 ? 3.179 -4.654 3.163 1.00 94.31 181 ILE A CA 1
ATOM 1460 C C . ILE A 1 181 ? 2.037 -5.665 3.296 1.00 94.31 181 ILE A C 1
ATOM 1462 O O . ILE A 1 181 ? 0.945 -5.427 2.779 1.00 94.31 181 ILE A O 1
ATOM 1466 N N . ASN A 1 182 ? 2.253 -6.763 4.021 1.00 94.44 182 ASN A N 1
ATOM 1467 C CA . ASN A 1 182 ? 1.225 -7.779 4.189 1.00 94.44 182 ASN A CA 1
ATOM 1468 C C . ASN A 1 182 ? 0.167 -7.370 5.212 1.00 94.44 182 ASN A C 1
ATOM 1470 O O . ASN A 1 182 ? -1.018 -7.554 4.934 1.00 94.44 182 ASN A O 1
ATOM 1474 N N . PHE A 1 183 ? 0.555 -6.756 6.333 1.00 95.38 183 PHE A N 1
ATOM 1475 C CA . PHE A 1 183 ? -0.400 -6.231 7.308 1.00 95.38 183 PHE A CA 1
ATOM 1476 C C . PHE A 1 183 ? -1.306 -5.186 6.664 1.00 95.38 183 PHE A C 1
ATOM 1478 O O . PHE A 1 183 ? -2.515 -5.206 6.876 1.00 95.38 183 PHE A O 1
ATOM 1485 N N . PHE A 1 184 ? -0.759 -4.332 5.793 1.00 95.62 184 PHE A N 1
ATOM 1486 C CA . PHE A 1 184 ? -1.556 -3.357 5.055 1.00 95.62 184 PHE A CA 1
ATOM 1487 C C . PHE A 1 184 ? -2.701 -4.001 4.266 1.00 95.62 184 PHE A C 1
ATOM 1489 O O . PHE A 1 184 ? -3.850 -3.555 4.358 1.00 95.62 184 PHE A O 1
ATOM 1496 N N . GLY A 1 185 ? -2.396 -5.062 3.518 1.00 93.56 185 GLY A N 1
ATOM 1497 C CA . GLY A 1 185 ? -3.372 -5.739 2.670 1.00 93.56 185 GLY A CA 1
ATOM 1498 C C . GLY A 1 185 ? -4.316 -6.677 3.416 1.00 93.56 185 GLY A C 1
ATOM 1499 O O . GLY A 1 185 ? -5.491 -6.753 3.071 1.00 93.56 185 GLY A O 1
ATOM 1500 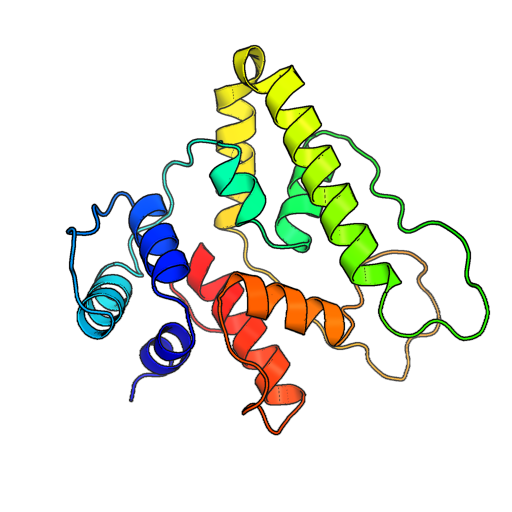N N . THR A 1 186 ? -3.819 -7.368 4.442 1.00 92.06 186 THR A N 1
ATOM 1501 C CA . THR A 1 186 ? -4.507 -8.523 5.053 1.00 92.06 186 THR A CA 1
ATOM 1502 C C . THR A 1 186 ? -4.949 -8.305 6.497 1.00 92.06 186 THR A C 1
ATOM 1504 O O . THR A 1 186 ? -5.831 -9.012 6.961 1.00 92.06 186 THR A O 1
ATOM 1507 N N . GLY A 1 187 ? -4.359 -7.342 7.212 1.00 90.88 187 GLY A N 1
ATOM 1508 C CA . GLY A 1 187 ? -4.525 -7.208 8.663 1.00 90.88 187 GLY A CA 1
ATOM 1509 C C . GLY A 1 187 ? -3.682 -8.191 9.490 1.00 90.88 187 GLY A C 1
ATOM 1510 O O . GLY A 1 187 ? -3.757 -8.165 10.719 1.00 90.88 187 GLY A O 1
ATOM 1511 N N . GLU A 1 188 ? -2.853 -9.022 8.848 1.00 88.81 188 GLU A N 1
ATOM 1512 C CA . GLU A 1 188 ? -2.024 -10.054 9.484 1.00 88.81 188 GLU A CA 1
ATOM 1513 C C . GLU A 1 188 ? -0.516 -9.765 9.356 1.00 88.81 188 GLU A C 1
ATOM 1515 O O . GLU A 1 188 ? -0.055 -9.131 8.406 1.00 88.81 188 GLU A O 1
ATOM 1520 N N . VAL A 1 189 ? 0.264 -10.252 10.324 1.00 85.19 189 VAL A N 1
ATOM 1521 C CA . VAL A 1 189 ? 1.739 -10.172 10.364 1.00 85.19 189 VAL A CA 1
ATOM 1522 C C . VAL A 1 189 ? 2.329 -11.551 10.015 1.00 85.19 189 VAL A C 1
ATOM 1524 O O . VAL A 1 189 ? 1.680 -12.553 10.324 1.00 85.19 189 VAL A O 1
ATOM 1527 N N . TYR A 1 190 ? 3.502 -11.631 9.353 1.00 71.44 190 TYR A N 1
ATOM 1528 C CA . TYR A 1 190 ? 4.002 -12.880 8.735 1.00 71.44 190 TYR A CA 1
ATOM 1529 C C . TYR A 1 190 ? 5.498 -13.195 8.895 1.00 71.44 190 TYR A C 1
ATOM 1531 O O . TYR A 1 190 ? 6.363 -12.397 8.474 1.00 71.44 190 TYR A O 1
#

Organism: NCBI:txid1382522

Secondary structure (DSSP, 8-state):
--HHHHHHTTS-HHHHHHHHHTTTPPPPTT--HHHHHHHHHHTTTS--------HHHHHHS-HHHHHHHHHHTT----------TT--SHHHHHHHHHHHHHHHHHHHHHHHHHHHHHHHHHHHHHTPPP---B--TT----SSS--B-HHHHHHHHHHTT---TT---HHHHHHHHHHHHHHHHHS---

Foldseek 3Di:
DDPLLVLLVQFDPVLLCVLCVLLVHDDDPPDDSVNSSVVCLVCLQRARPWAFDDLVVLVLDALQLLVQLCVLVVDDLQLDDDDDPPDDAPSVVVSSVVSSVVNVVVCVVCCVPCRVVSGVSSLCSQQDQDDQDADDPPDDDDPDDDHDDLNSLVRLSVSRNGDCVVPPDPVVSSQSSNQNSNSSNRVDHD

Radius of gyration: 17.25 Å; chains: 1; bounding box: 45×35×44 Å